Protein AF-A0A6J2S8S2-F1 (afdb_monomer_lite)

Organism: Cottoperca gobio (NCBI:txid56716)

pLDDT: mean 74.69, std 24.06, range [26.77, 97.25]

Secondary structure (DSSP, 8-state):
---------S-SEEEEEESSSEETTEE--GGGS----SSSPPEEEEEE-S--BTTBTT--EEEEEEEE-TTS-TT-EEE--TT-TTSBSSSSEEEEEEEEGGGSPPB-GGGEEEEE---BTTEEEEEEEEPSS----SBSPPPPPEEEE---THHHHHHHHHHHHHHHHHHHHHHHHHHHHHHHHHHHHHHHHHHHTTSS---------------------------TTSSSSSSSS------------------------

Structure (mmCIF, N/CA/C/O backbone):
data_AF-A0A6J2S8S2-F1
#
_entry.id   AF-A0A6J2S8S2-F1
#
loop_
_atom_site.group_PDB
_atom_site.id
_atom_site.type_symbol
_atom_site.label_atom_id
_atom_site.label_alt_id
_atom_site.label_comp_id
_atom_site.label_asym_id
_atom_site.label_entity_id
_atom_site.label_seq_id
_atom_site.pdbx_PDB_ins_code
_atom_site.Cartn_x
_atom_site.Cartn_y
_atom_site.Cartn_z
_atom_site.occupancy
_atom_site.B_iso_or_equiv
_atom_site.auth_seq_id
_atom_site.auth_comp_id
_atom_site.auth_asym_id
_atom_site.auth_atom_id
_atom_site.pdbx_PDB_model_num
ATOM 1 N N . MET A 1 1 ? 34.274 16.143 -30.087 1.00 41.34 1 MET A N 1
ATOM 2 C CA . MET A 1 1 ? 33.649 14.975 -29.431 1.00 41.34 1 MET A CA 1
ATOM 3 C C . MET A 1 1 ? 32.172 14.999 -29.773 1.00 41.34 1 MET A C 1
ATOM 5 O O . MET A 1 1 ? 31.492 15.930 -29.367 1.00 41.34 1 MET A O 1
ATOM 9 N N . ALA A 1 2 ? 31.704 14.065 -30.599 1.00 44.41 2 ALA A N 1
ATOM 10 C CA . ALA A 1 2 ? 30.291 13.962 -30.943 1.00 44.41 2 ALA A CA 1
ATOM 11 C C . ALA A 1 2 ? 29.590 13.154 -29.843 1.00 44.41 2 ALA A C 1
ATOM 13 O O . ALA A 1 2 ? 29.777 11.944 -29.749 1.00 44.41 2 ALA A O 1
ATOM 14 N N . ILE A 1 3 ? 28.833 13.828 -28.978 1.00 46.09 3 ILE A N 1
ATOM 15 C CA . ILE A 1 3 ? 27.922 13.156 -28.050 1.00 46.09 3 ILE A CA 1
ATOM 16 C C . ILE A 1 3 ? 26.713 12.746 -28.893 1.00 46.09 3 ILE A C 1
ATOM 18 O O . ILE A 1 3 ? 25.858 13.565 -29.215 1.00 46.09 3 ILE A O 1
ATOM 22 N N . SER A 1 4 ? 26.706 11.493 -29.343 1.00 45.06 4 SER A N 1
ATOM 23 C CA . SER A 1 4 ? 25.587 10.913 -30.083 1.00 45.06 4 SER A CA 1
ATOM 24 C C . SER A 1 4 ? 24.379 10.796 -29.151 1.00 45.06 4 SER A C 1
ATOM 26 O O . SER A 1 4 ? 24.388 9.990 -28.223 1.00 45.06 4 SER A O 1
ATOM 28 N N . SER A 1 5 ? 23.344 11.605 -29.380 1.00 55.03 5 SER A N 1
ATOM 29 C CA . SER A 1 5 ? 22.073 11.559 -28.649 1.00 55.03 5 SER A CA 1
ATOM 30 C C . SER A 1 5 ? 21.113 10.539 -29.275 1.00 55.03 5 SER A C 1
ATOM 32 O O . SER A 1 5 ? 19.975 10.871 -29.614 1.00 55.03 5 SER A O 1
ATOM 34 N N . GLN A 1 6 ? 21.563 9.305 -29.511 1.00 61.22 6 GLN A N 1
ATOM 35 C CA . GLN A 1 6 ? 20.636 8.273 -29.971 1.00 61.22 6 GLN A CA 1
ATOM 36 C C . GLN A 1 6 ? 19.676 7.925 -28.833 1.00 61.22 6 GLN A C 1
ATOM 38 O O . GLN A 1 6 ? 20.089 7.456 -27.771 1.00 61.22 6 GLN A O 1
ATOM 43 N N . SER A 1 7 ? 18.387 8.176 -29.058 1.00 66.06 7 SER A N 1
ATOM 44 C CA . SER A 1 7 ? 17.312 7.719 -28.187 1.00 66.06 7 SER A CA 1
ATOM 45 C C . SER A 1 7 ? 17.233 6.196 -28.283 1.00 66.06 7 SER A C 1
ATOM 47 O O . SER A 1 7 ? 16.647 5.655 -29.218 1.00 66.06 7 SER A O 1
ATOM 49 N N . ILE A 1 8 ? 17.876 5.503 -27.350 1.00 69.81 8 ILE A N 1
ATOM 50 C CA . ILE A 1 8 ? 17.794 4.046 -27.233 1.00 69.81 8 ILE A CA 1
ATOM 51 C C . ILE A 1 8 ? 16.647 3.710 -26.286 1.00 69.81 8 ILE A C 1
ATOM 53 O O . ILE A 1 8 ? 16.582 4.251 -25.179 1.00 69.81 8 ILE A O 1
ATOM 57 N N . SER A 1 9 ? 15.762 2.808 -26.714 1.00 79.06 9 SER A N 1
ATOM 58 C CA . SER A 1 9 ? 14.661 2.334 -25.876 1.00 79.06 9 SER A CA 1
ATOM 59 C C . SER A 1 9 ? 15.197 1.609 -24.639 1.00 79.06 9 SER A C 1
ATOM 61 O O . SER A 1 9 ? 16.001 0.679 -24.744 1.00 79.06 9 SER A O 1
ATOM 63 N N . LEU A 1 10 ? 14.749 2.044 -23.459 1.00 77.75 10 LEU A N 1
ATOM 64 C CA . LEU A 1 10 ? 15.058 1.412 -22.170 1.00 77.75 10 LEU A CA 1
ATOM 65 C C . LEU A 1 10 ? 14.068 0.288 -21.816 1.00 77.75 10 LEU A C 1
ATOM 67 O O . LEU A 1 10 ? 14.348 -0.520 -20.929 1.00 77.75 10 LEU A O 1
ATOM 71 N N . ALA A 1 11 ? 12.916 0.261 -22.489 1.00 80.88 11 ALA A N 1
ATOM 72 C CA . ALA A 1 11 ? 11.793 -0.631 -22.236 1.00 80.88 11 ALA A CA 1
ATOM 73 C C . ALA A 1 11 ? 10.836 -0.584 -23.442 1.00 80.88 11 ALA A C 1
ATOM 75 O O . ALA A 1 11 ? 10.047 0.353 -23.552 1.00 80.88 11 ALA A O 1
ATOM 76 N N . ASP A 1 12 ? 10.917 -1.552 -24.359 1.00 87.25 12 ASP A N 1
ATOM 77 C CA . ASP A 1 12 ? 9.970 -1.689 -25.482 1.00 87.25 12 ASP A CA 1
ATOM 78 C C . ASP A 1 12 ? 8.994 -2.864 -25.292 1.00 87.25 12 ASP A C 1
ATOM 80 O O . ASP A 1 12 ? 7.873 -2.808 -25.795 1.00 87.25 12 ASP A O 1
ATOM 84 N N . ALA A 1 13 ? 9.372 -3.878 -24.508 1.00 91.88 13 ALA A N 1
ATOM 85 C CA . ALA A 1 13 ? 8.545 -5.030 -24.188 1.00 91.88 13 ALA A CA 1
ATOM 86 C C . ALA A 1 13 ? 8.283 -5.143 -22.679 1.00 91.88 13 ALA A C 1
ATOM 88 O O . ALA A 1 13 ? 9.192 -5.048 -21.850 1.00 91.88 13 ALA A O 1
ATOM 89 N N . PHE A 1 14 ? 7.019 -5.380 -22.323 1.00 95.25 14 PHE A N 1
ATOM 90 C CA . PHE A 1 14 ? 6.615 -5.753 -20.969 1.00 95.25 14 PHE A CA 1
ATOM 91 C C . PHE A 1 14 ? 6.803 -7.258 -20.776 1.00 95.25 14 PHE A C 1
ATOM 93 O O . PHE A 1 14 ? 6.282 -8.047 -21.562 1.00 95.25 14 PHE A O 1
ATOM 100 N N . ILE A 1 15 ? 7.537 -7.645 -19.734 1.00 95.06 15 ILE A N 1
ATOM 101 C CA . ILE A 1 15 ? 7.765 -9.052 -19.384 1.00 95.06 15 ILE A CA 1
ATOM 102 C C . ILE A 1 15 ? 6.658 -9.533 -18.446 1.00 95.06 15 ILE A C 1
ATOM 104 O O . ILE A 1 15 ? 6.047 -10.573 -18.676 1.00 95.06 15 ILE A O 1
ATOM 108 N N . GLY A 1 16 ? 6.403 -8.781 -17.375 1.00 96.75 16 GLY A N 1
ATOM 109 C CA . GLY A 1 16 ? 5.447 -9.180 -16.351 1.00 96.75 16 GLY A CA 1
ATOM 110 C C . GLY A 1 16 ? 5.500 -8.304 -15.108 1.00 96.75 16 GLY A C 1
ATOM 111 O O . GLY A 1 16 ? 6.374 -7.448 -14.960 1.00 96.75 16 GLY A O 1
ATOM 112 N N . ALA A 1 17 ? 4.539 -8.528 -14.215 1.00 96.94 17 ALA A N 1
ATOM 113 C CA . ALA A 1 17 ? 4.469 -7.887 -12.911 1.00 96.94 17 ALA A CA 1
ATOM 114 C C . ALA A 1 17 ? 4.386 -8.958 -11.821 1.00 96.94 17 ALA A C 1
ATOM 116 O O . ALA A 1 17 ? 3.573 -9.876 -11.924 1.00 96.94 17 ALA A O 1
ATOM 117 N N . THR A 1 18 ? 5.227 -8.852 -10.795 1.00 96.88 18 THR A N 1
ATOM 118 C CA . THR A 1 18 ? 5.238 -9.780 -9.655 1.00 96.88 18 THR A CA 1
ATOM 119 C C . THR A 1 18 ? 5.706 -9.069 -8.384 1.00 96.88 18 THR A C 1
ATOM 121 O O . THR A 1 18 ? 6.352 -8.025 -8.448 1.00 96.88 18 THR A O 1
ATOM 124 N N . VAL A 1 19 ? 5.366 -9.632 -7.226 1.00 95.38 19 VAL A N 1
ATOM 125 C CA . VAL A 1 19 ? 5.942 -9.247 -5.927 1.00 95.38 19 VAL A CA 1
ATOM 126 C C . VAL A 1 19 ? 7.357 -9.804 -5.744 1.00 95.38 19 VAL A C 1
ATOM 128 O O . VAL A 1 19 ? 8.120 -9.305 -4.920 1.00 95.38 19 VAL A O 1
ATOM 131 N N . ASP A 1 20 ? 7.731 -10.814 -6.533 1.00 95.56 20 ASP A N 1
ATOM 132 C CA . ASP A 1 20 ? 9.062 -11.408 -6.482 1.00 95.56 20 ASP A CA 1
ATOM 133 C C . ASP A 1 20 ? 10.136 -10.416 -6.942 1.00 95.56 20 ASP A C 1
ATOM 135 O O . ASP A 1 20 ? 9.915 -9.528 -7.774 1.00 95.56 20 ASP A O 1
ATOM 139 N N . SER A 1 21 ? 11.344 -10.587 -6.409 1.00 93.38 21 SER A N 1
ATOM 140 C CA . SER A 1 21 ? 12.487 -9.734 -6.736 1.00 93.38 21 SER A CA 1
ATOM 141 C C . SER A 1 21 ? 13.159 -10.105 -8.057 1.00 93.38 21 SER A C 1
ATOM 143 O O . SER A 1 21 ? 13.939 -9.308 -8.575 1.00 93.38 21 SER A O 1
ATOM 145 N N . VAL A 1 22 ? 12.882 -11.283 -8.620 1.00 96.12 22 VAL A N 1
ATOM 146 C CA . VAL A 1 22 ? 13.508 -11.764 -9.857 1.00 96.12 22 VAL A CA 1
ATOM 147 C C . VAL A 1 22 ? 12.450 -12.303 -10.809 1.00 96.12 22 VAL A C 1
ATOM 149 O O . VAL A 1 22 ? 11.656 -13.160 -10.434 1.00 96.12 22 VAL A O 1
ATOM 152 N N . LEU A 1 23 ? 12.489 -11.845 -12.059 1.00 95.81 23 LEU A N 1
ATOM 153 C CA . LEU A 1 23 ? 11.659 -12.363 -13.143 1.00 95.81 23 LEU A CA 1
ATOM 154 C C . LEU A 1 23 ? 12.474 -12.410 -14.438 1.00 95.81 23 LEU A C 1
ATOM 156 O O . LEU A 1 23 ? 13.127 -11.433 -14.798 1.00 95.81 23 LEU A O 1
ATOM 160 N N . ASP A 1 24 ? 12.448 -13.554 -15.125 1.00 92.12 24 ASP A N 1
ATOM 161 C CA . ASP A 1 24 ? 13.124 -13.765 -16.416 1.00 92.12 24 ASP A CA 1
ATOM 162 C C . ASP A 1 24 ? 14.612 -13.338 -16.425 1.00 92.12 24 ASP A C 1
ATOM 164 O O . ASP A 1 24 ? 15.111 -12.715 -17.359 1.00 92.12 24 ASP A O 1
ATOM 168 N N . GLY A 1 25 ? 15.335 -13.602 -15.331 1.00 90.75 25 GLY A N 1
ATOM 169 C CA . GLY A 1 25 ? 16.750 -13.236 -15.178 1.00 90.75 25 GLY A CA 1
ATOM 170 C C . GLY A 1 25 ? 17.022 -11.754 -14.871 1.00 90.75 25 GLY A C 1
ATOM 171 O O . GLY A 1 25 ? 18.181 -11.377 -14.699 1.00 90.75 25 GLY A O 1
ATOM 172 N N . VAL A 1 26 ? 15.991 -10.910 -14.753 1.00 93.12 26 VAL A N 1
ATOM 173 C CA . VAL A 1 26 ? 16.106 -9.515 -14.295 1.00 93.12 26 VAL A CA 1
ATOM 174 C C . VAL A 1 26 ? 15.829 -9.447 -12.797 1.00 93.12 26 VAL A C 1
ATOM 176 O O . VAL A 1 26 ? 14.841 -9.999 -12.324 1.00 93.12 26 VAL A O 1
ATOM 179 N N . ASN A 1 27 ? 16.681 -8.747 -12.047 1.00 94.69 27 ASN A N 1
ATOM 180 C CA . ASN A 1 27 ? 16.527 -8.554 -10.604 1.00 94.69 27 ASN A CA 1
ATOM 181 C C . ASN A 1 27 ? 16.088 -7.111 -10.302 1.00 94.69 27 ASN A C 1
ATOM 183 O O . ASN A 1 27 ? 16.698 -6.173 -10.810 1.00 94.69 27 ASN A O 1
ATOM 187 N N . ALA A 1 28 ? 15.062 -6.941 -9.469 1.00 93.38 28 ALA A N 1
ATOM 188 C CA . ALA A 1 28 ? 14.508 -5.660 -9.040 1.00 93.38 28 ALA A CA 1
ATOM 189 C C . ALA A 1 28 ? 15.402 -4.897 -8.053 1.00 93.38 28 ALA A C 1
ATOM 191 O O . ALA A 1 28 ? 15.332 -3.671 -8.010 1.00 93.38 28 ALA A O 1
ATOM 192 N N . LYS A 1 29 ? 16.274 -5.601 -7.318 1.00 93.06 29 LYS A N 1
ATOM 193 C CA . LYS A 1 29 ? 17.190 -5.059 -6.300 1.00 93.06 29 LYS A CA 1
ATOM 194 C C . LYS A 1 29 ? 16.489 -4.107 -5.312 1.00 93.06 29 LYS A C 1
ATOM 196 O O . LYS A 1 29 ? 16.791 -2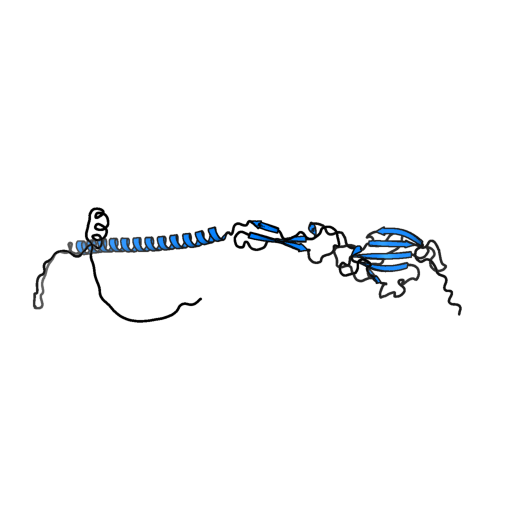.912 -5.312 1.00 93.06 29 LYS A O 1
ATOM 201 N N . PRO A 1 30 ? 15.577 -4.616 -4.463 1.00 90.69 30 PRO A N 1
ATOM 202 C CA . PRO A 1 30 ? 14.837 -3.787 -3.506 1.00 90.69 30 PRO A CA 1
ATOM 203 C C . PRO A 1 30 ? 15.759 -2.997 -2.561 1.00 90.69 30 PRO A C 1
ATOM 205 O O . PRO A 1 30 ? 15.432 -1.873 -2.198 1.00 90.69 30 PRO A O 1
ATOM 208 N N . ASP A 1 31 ? 16.951 -3.528 -2.269 1.00 91.56 31 ASP A N 1
ATOM 209 C CA . ASP A 1 31 ? 17.973 -2.915 -1.404 1.00 91.56 31 ASP A CA 1
ATOM 210 C C . ASP A 1 31 ? 18.510 -1.564 -1.919 1.00 91.56 31 ASP A C 1
ATOM 212 O O . ASP A 1 31 ? 19.187 -0.836 -1.195 1.00 91.56 31 ASP A O 1
ATOM 216 N N . LEU A 1 32 ? 18.247 -1.218 -3.187 1.00 91.38 32 LEU A N 1
ATOM 217 C CA . LEU A 1 32 ? 18.607 0.083 -3.763 1.00 91.38 32 LEU A CA 1
ATOM 218 C C . LEU A 1 32 ? 17.694 1.225 -3.296 1.00 91.38 32 LEU A C 1
ATOM 220 O O . LEU A 1 32 ? 18.023 2.398 -3.498 1.00 91.38 32 LEU A O 1
ATOM 224 N N . PHE A 1 33 ? 16.554 0.891 -2.700 1.00 92.50 33 PHE A N 1
ATOM 225 C CA . PHE A 1 33 ? 15.560 1.832 -2.212 1.00 92.50 33 PHE A CA 1
ATOM 226 C C . PHE A 1 33 ? 15.405 1.707 -0.692 1.00 92.50 33 PHE A C 1
ATOM 228 O O . PHE A 1 33 ? 15.795 0.695 -0.114 1.00 92.50 33 PHE A O 1
ATOM 235 N N . PRO A 1 34 ? 14.829 2.719 -0.017 1.00 91.56 34 PRO A N 1
ATOM 236 C CA . PRO A 1 34 ? 14.488 2.595 1.396 1.00 91.56 34 PRO A CA 1
ATOM 237 C C . PRO A 1 34 ? 13.624 1.353 1.640 1.00 91.56 34 PRO A C 1
ATOM 239 O O . PRO A 1 34 ? 12.768 1.029 0.813 1.00 91.56 34 PRO A O 1
ATOM 242 N N . GLU A 1 35 ? 13.828 0.678 2.765 1.00 86.94 35 GLU A N 1
ATOM 243 C CA . GLU A 1 35 ? 13.074 -0.527 3.115 1.00 86.94 35 GLU A CA 1
ATOM 244 C C . GLU A 1 35 ? 11.572 -0.223 3.234 1.00 86.94 35 GLU A C 1
ATOM 246 O O . GLU A 1 35 ? 11.171 0.839 3.724 1.00 86.94 35 GLU A O 1
ATOM 251 N N . ASN A 1 36 ? 10.728 -1.136 2.748 1.00 83.44 36 ASN A N 1
ATOM 252 C CA . ASN A 1 36 ? 9.286 -1.023 2.927 1.00 83.44 36 ASN A CA 1
ATOM 253 C C . ASN A 1 36 ? 8.909 -1.602 4.299 1.00 83.44 36 ASN A C 1
ATOM 255 O O . ASN A 1 36 ? 8.885 -2.813 4.478 1.00 83.44 36 ASN A O 1
ATOM 259 N N . SER A 1 37 ? 8.617 -0.731 5.264 1.00 76.25 37 SER A N 1
ATOM 260 C CA . SER A 1 37 ? 8.212 -1.113 6.624 1.00 76.25 37 SER A CA 1
ATOM 261 C C . SER A 1 37 ? 6.711 -1.392 6.778 1.00 76.25 37 SER A C 1
ATOM 263 O O . SER A 1 37 ? 6.229 -1.559 7.897 1.00 76.25 37 SER A O 1
ATOM 265 N N . LYS A 1 38 ? 5.951 -1.364 5.679 1.00 80.88 38 LYS A N 1
ATOM 266 C CA . LYS A 1 38 ? 4.490 -1.483 5.671 1.00 80.88 38 LYS A CA 1
ATOM 267 C C . LYS A 1 38 ? 4.083 -2.903 5.280 1.00 80.88 38 LYS A C 1
ATOM 269 O O . LYS A 1 38 ? 4.734 -3.522 4.448 1.00 80.88 38 LYS A O 1
ATOM 274 N N . ASP A 1 39 ? 2.931 -3.356 5.771 1.00 84.56 39 ASP A N 1
ATOM 275 C CA . ASP A 1 39 ? 2.370 -4.690 5.475 1.00 84.56 39 ASP A CA 1
ATOM 276 C C . ASP A 1 39 ? 1.902 -4.877 4.015 1.00 84.56 39 ASP A C 1
ATOM 278 O O . ASP A 1 39 ? 1.405 -5.938 3.637 1.00 84.56 39 ASP A O 1
ATOM 282 N N . VAL A 1 40 ? 2.044 -3.850 3.170 1.00 91.25 40 VAL A N 1
ATOM 283 C CA . VAL A 1 40 ? 1.670 -3.900 1.753 1.00 91.25 40 VAL A CA 1
ATOM 284 C C . VAL A 1 40 ? 2.923 -4.160 0.914 1.00 91.25 40 VAL A C 1
ATOM 286 O O . VAL A 1 40 ? 3.818 -3.309 0.924 1.00 91.25 40 VAL A O 1
ATOM 289 N N . PRO A 1 41 ? 2.994 -5.276 0.162 1.00 93.31 41 PRO A N 1
ATOM 290 C CA . PRO A 1 41 ? 4.165 -5.612 -0.636 1.00 93.31 41 PRO A CA 1
ATOM 291 C C . PRO A 1 41 ? 4.344 -4.654 -1.816 1.00 93.31 41 PRO A C 1
ATOM 293 O O . PRO A 1 41 ? 3.377 -4.141 -2.385 1.00 93.31 41 PRO A O 1
ATOM 296 N N . ASP A 1 42 ? 5.599 -4.458 -2.211 1.00 95.12 42 ASP A N 1
ATOM 297 C CA . ASP A 1 42 ? 5.927 -3.757 -3.447 1.00 95.12 42 ASP A CA 1
ATOM 298 C C . ASP A 1 42 ? 5.616 -4.646 -4.660 1.00 95.12 42 ASP A C 1
ATOM 300 O O . ASP A 1 42 ? 5.791 -5.865 -4.621 1.00 95.12 42 ASP A O 1
ATOM 304 N N . ILE A 1 43 ? 5.187 -4.030 -5.760 1.00 95.69 43 ILE A N 1
ATOM 305 C CA . ILE A 1 43 ? 4.923 -4.727 -7.023 1.00 95.69 43 ILE A CA 1
ATOM 306 C C . ILE A 1 43 ? 5.969 -4.291 -8.042 1.00 95.69 43 ILE A C 1
ATOM 308 O O . ILE A 1 43 ? 6.073 -3.112 -8.375 1.00 95.69 43 ILE A O 1
ATOM 312 N N . ASN A 1 44 ? 6.728 -5.244 -8.569 1.00 97.25 44 ASN A N 1
ATOM 313 C CA . ASN A 1 44 ? 7.781 -5.001 -9.543 1.00 97.25 44 ASN A CA 1
ATOM 314 C C . ASN A 1 44 ? 7.254 -5.2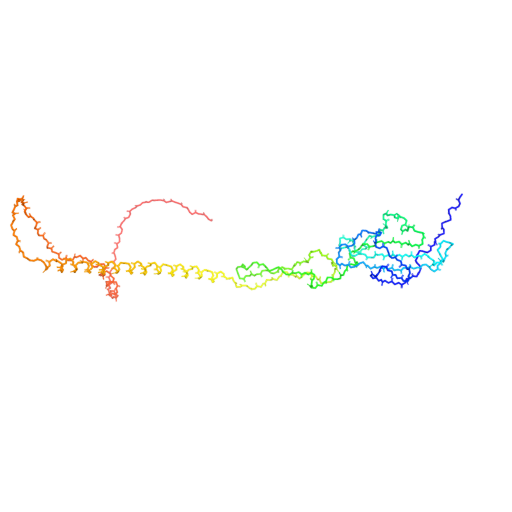41 -10.956 1.00 97.25 44 ASN A C 1
ATOM 316 O O . ASN A 1 44 ? 6.844 -6.351 -11.293 1.00 97.25 44 ASN A O 1
ATOM 320 N N . PHE A 1 45 ? 7.298 -4.208 -11.794 1.00 97.06 45 PHE A N 1
ATOM 321 C CA . PHE A 1 45 ? 7.004 -4.298 -13.220 1.00 97.06 45 PHE A CA 1
ATOM 322 C C . PHE A 1 45 ? 8.312 -4.414 -13.993 1.00 97.06 45 PHE A C 1
ATOM 324 O O . PHE A 1 45 ? 9.160 -3.520 -13.932 1.00 97.06 45 PHE A O 1
ATOM 331 N N . PHE A 1 46 ? 8.460 -5.509 -14.729 1.00 97.06 46 PHE A N 1
ATOM 332 C CA . PHE A 1 46 ? 9.659 -5.823 -15.488 1.00 97.06 46 PHE A CA 1
ATOM 333 C C . PHE A 1 46 ? 9.447 -5.524 -16.964 1.00 97.06 46 PHE A C 1
ATOM 335 O O . PHE A 1 46 ? 8.501 -6.003 -17.595 1.00 97.06 46 PHE A O 1
ATOM 342 N N . TYR A 1 47 ? 10.380 -4.764 -17.519 1.00 95.44 47 TYR A N 1
ATOM 343 C CA . TYR A 1 47 ? 10.458 -4.454 -18.934 1.00 95.44 47 TYR A CA 1
ATOM 344 C C . TYR A 1 47 ? 11.839 -4.811 -19.464 1.00 95.44 47 TYR A C 1
ATOM 346 O O . TYR A 1 47 ? 12.843 -4.696 -18.754 1.00 95.44 47 TYR A O 1
ATOM 354 N N . ARG A 1 48 ? 11.901 -5.188 -20.736 1.00 93.81 48 ARG A N 1
ATOM 355 C CA . ARG A 1 48 ? 13.154 -5.421 -21.451 1.00 93.81 48 ARG A CA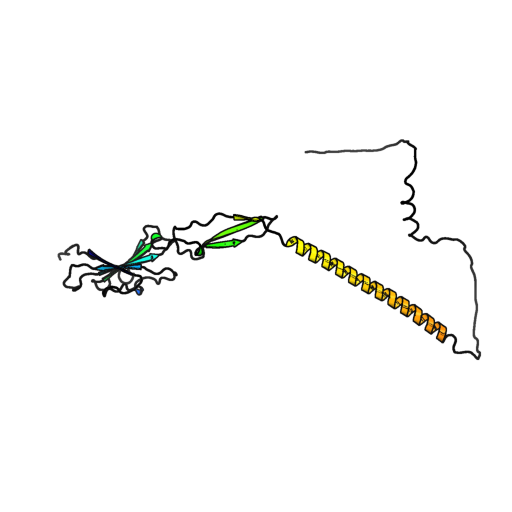 1
ATOM 356 C C . ARG A 1 48 ? 13.067 -4.820 -22.840 1.00 93.81 48 ARG A C 1
ATOM 358 O O . ARG A 1 48 ? 12.006 -4.811 -23.445 1.00 93.81 48 ARG A O 1
ATOM 365 N N . SER A 1 49 ? 14.192 -4.282 -23.285 1.00 91.88 49 SER A N 1
ATOM 366 C CA . SER A 1 49 ? 14.424 -3.788 -24.630 1.00 91.88 49 SER A CA 1
ATOM 367 C C . SER A 1 49 ? 14.825 -4.951 -25.533 1.00 91.88 49 SER A C 1
ATOM 369 O O . SER A 1 49 ? 15.771 -5.669 -25.208 1.00 91.88 49 SER A O 1
ATOM 371 N N . THR A 1 50 ? 14.165 -5.122 -26.674 1.00 86.12 50 THR A N 1
ATOM 372 C CA . THR A 1 50 ? 14.577 -6.098 -27.701 1.00 86.12 50 THR A CA 1
ATOM 373 C C . THR A 1 50 ? 15.862 -5.679 -28.421 1.00 86.12 50 THR A C 1
ATOM 375 O O . THR A 1 50 ? 16.513 -6.490 -29.083 1.00 86.12 50 THR A O 1
ATOM 378 N N . GLN A 1 51 ? 16.263 -4.413 -28.271 1.00 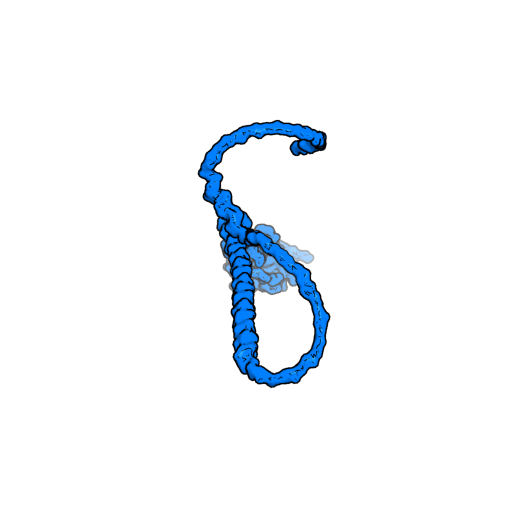87.06 51 GLN A N 1
ATOM 379 C CA . GLN A 1 51 ? 17.462 -3.869 -28.885 1.00 87.06 51 GLN A CA 1
ATOM 380 C C . GLN A 1 51 ? 18.709 -4.185 -28.051 1.00 87.06 51 GLN A C 1
ATOM 382 O O . GLN A 1 51 ? 18.971 -3.585 -27.003 1.00 87.06 51 GLN A O 1
ATOM 387 N N . VAL A 1 52 ? 19.520 -5.105 -28.565 1.00 87.75 52 VAL A N 1
ATOM 388 C CA . VAL A 1 52 ? 20.841 -5.413 -28.013 1.00 87.75 52 VAL A CA 1
ATOM 389 C C . VAL A 1 52 ? 21.830 -4.288 -28.316 1.00 87.75 52 VAL A C 1
ATOM 391 O O . VAL A 1 52 ? 21.753 -3.612 -29.343 1.00 87.75 52 VAL A O 1
ATOM 394 N N . THR A 1 53 ? 22.778 -4.074 -27.411 1.00 85.44 53 THR A N 1
ATOM 395 C CA . THR A 1 53 ? 23.844 -3.075 -27.573 1.00 85.44 53 THR A CA 1
ATOM 396 C C . THR A 1 53 ? 25.197 -3.734 -27.345 1.00 85.44 53 THR A C 1
ATOM 398 O O . THR A 1 53 ? 25.268 -4.795 -26.734 1.00 85.44 53 THR A O 1
ATOM 401 N N . ALA A 1 54 ? 26.287 -3.090 -27.770 1.00 86.38 54 ALA A N 1
ATOM 402 C CA . ALA A 1 54 ? 27.639 -3.618 -27.558 1.00 86.38 54 ALA A CA 1
ATOM 403 C C . ALA A 1 54 ? 27.969 -3.904 -26.075 1.00 86.38 54 ALA A C 1
ATOM 405 O O . ALA A 1 54 ? 28.846 -4.712 -25.793 1.00 86.38 54 ALA A O 1
ATOM 406 N N . SER A 1 55 ? 27.276 -3.247 -25.138 1.00 87.56 55 SER A N 1
ATOM 407 C CA . SER A 1 55 ? 27.468 -3.412 -23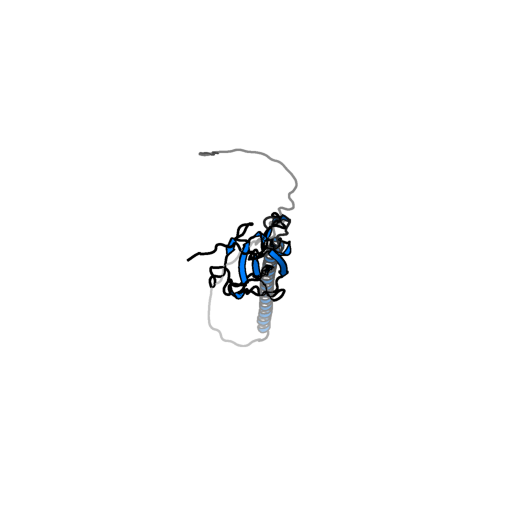.691 1.00 87.56 55 SER A CA 1
ATOM 408 C C . SER A 1 55 ? 26.410 -4.289 -23.013 1.00 87.56 55 SER A C 1
ATOM 410 O O . SER A 1 55 ? 26.643 -4.730 -21.894 1.00 87.56 55 SER A O 1
ATOM 412 N N . CYS A 1 56 ? 25.263 -4.528 -23.658 1.00 90.44 56 CYS A N 1
ATOM 413 C CA . CYS A 1 56 ? 24.149 -5.308 -23.110 1.00 90.44 56 CYS A CA 1
ATOM 414 C C . CYS A 1 56 ? 23.653 -6.281 -24.186 1.00 90.44 56 CYS A C 1
ATOM 416 O O . CYS A 1 56 ? 22.897 -5.898 -25.085 1.00 90.44 56 CYS A O 1
ATOM 418 N N . ASP A 1 57 ? 24.098 -7.527 -24.083 1.00 89.44 57 AS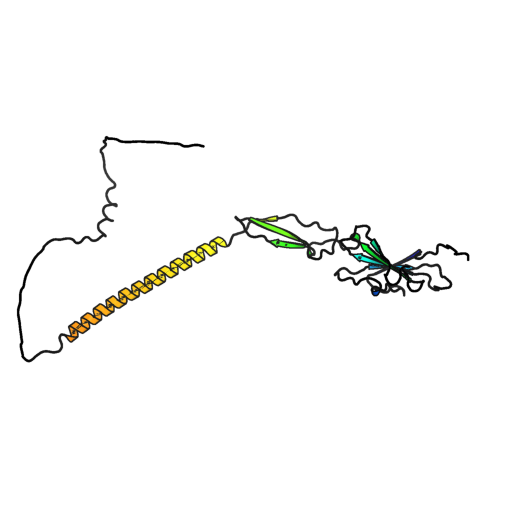P A N 1
ATOM 419 C CA . ASP A 1 57 ? 23.835 -8.638 -25.001 1.00 89.44 57 ASP A CA 1
ATOM 420 C C . ASP A 1 57 ? 22.384 -9.136 -24.945 1.00 89.44 57 ASP A C 1
ATOM 422 O O . ASP A 1 57 ? 21.837 -9.537 -25.965 1.00 89.44 57 ASP A O 1
ATOM 426 N N . GLN A 1 58 ? 21.740 -9.040 -23.779 1.00 87.12 58 GLN A N 1
ATOM 427 C CA . GLN A 1 58 ? 20.317 -9.353 -23.571 1.00 87.12 58 GLN A CA 1
ATOM 428 C C . GLN A 1 58 ? 19.394 -8.132 -23.741 1.00 87.12 58 GLN A C 1
ATOM 430 O O . GLN A 1 58 ? 18.219 -8.172 -23.373 1.00 87.12 58 GLN A O 1
ATOM 435 N N . GLY A 1 59 ? 19.931 -7.019 -24.248 1.00 89.31 59 GLY A N 1
ATOM 436 C CA . GLY A 1 59 ? 19.241 -5.732 -24.252 1.00 89.31 59 GLY A CA 1
ATOM 437 C C . GLY A 1 59 ? 19.196 -5.079 -22.868 1.00 89.31 59 GLY A C 1
ATOM 438 O O . GLY A 1 59 ? 19.673 -5.609 -21.862 1.00 89.31 59 GLY A O 1
ATOM 439 N N . ARG A 1 60 ? 18.664 -3.858 -22.813 1.00 92.69 60 ARG A N 1
ATOM 440 C CA . ARG A 1 60 ? 18.491 -3.125 -21.548 1.00 92.69 60 ARG A CA 1
ATOM 441 C C . ARG A 1 60 ? 17.218 -3.580 -20.853 1.00 92.69 60 ARG A C 1
ATOM 443 O O . ARG A 1 60 ? 16.223 -3.838 -21.513 1.00 92.69 60 ARG A O 1
ATOM 450 N N . SER A 1 61 ? 17.232 -3.662 -19.532 1.00 94.75 61 SER A N 1
ATOM 451 C CA . SER A 1 61 ? 16.053 -3.988 -18.729 1.00 94.75 61 SER A CA 1
ATOM 452 C C . SER A 1 61 ? 15.701 -2.815 -17.826 1.00 94.75 61 SER A C 1
ATOM 454 O O . SER A 1 61 ? 16.592 -2.130 -17.329 1.00 94.75 61 SER A O 1
ATOM 456 N N . SER A 1 62 ? 14.414 -2.595 -17.595 1.00 95.12 62 SER A N 1
ATOM 457 C CA . SER A 1 62 ? 13.921 -1.576 -16.671 1.00 95.12 62 SER A CA 1
ATOM 458 C C . SER A 1 62 ? 12.967 -2.220 -15.680 1.00 95.12 62 SER A C 1
ATOM 460 O O . SER A 1 62 ? 12.054 -2.943 -16.076 1.00 95.12 62 SER A O 1
ATOM 462 N N . VAL A 1 63 ? 13.172 -1.945 -14.398 1.00 96.50 63 VAL A N 1
ATOM 463 C CA . VAL A 1 63 ? 12.299 -2.394 -13.319 1.00 96.50 63 VAL A CA 1
ATOM 464 C C . VAL A 1 63 ? 11.670 -1.177 -12.666 1.00 96.50 63 VAL A C 1
ATOM 466 O O . VAL A 1 63 ? 12.372 -0.276 -12.204 1.00 96.50 63 VAL A O 1
ATOM 469 N N . ILE A 1 64 ? 10.341 -1.153 -12.646 1.00 96.19 64 ILE A N 1
ATOM 470 C CA . ILE A 1 64 ? 9.561 -0.142 -11.939 1.00 96.19 64 ILE A CA 1
ATOM 471 C C . ILE A 1 64 ? 8.958 -0.818 -10.712 1.00 96.19 64 ILE A C 1
ATOM 473 O O . ILE A 1 64 ? 8.030 -1.617 -10.829 1.00 96.19 64 ILE A O 1
ATOM 477 N N . THR A 1 65 ? 9.497 -0.504 -9.542 1.00 96.56 65 THR A N 1
ATOM 478 C CA . THR A 1 65 ? 8.983 -0.956 -8.251 1.00 96.56 65 THR A CA 1
ATOM 479 C C . THR A 1 65 ? 7.904 0.015 -7.799 1.00 96.56 65 THR A C 1
ATOM 481 O O . THR A 1 65 ? 8.172 1.180 -7.511 1.00 96.56 65 THR A O 1
ATOM 484 N N . VAL A 1 66 ? 6.662 -0.447 -7.770 1.00 96.12 66 VAL A N 1
ATOM 485 C CA . VAL A 1 66 ? 5.501 0.335 -7.356 1.00 96.12 66 VAL A CA 1
ATOM 486 C C . VAL A 1 66 ? 5.231 0.066 -5.880 1.00 96.12 66 VAL A C 1
ATOM 488 O O . VAL A 1 66 ? 5.019 -1.080 -5.486 1.00 96.12 66 VAL A O 1
ATOM 491 N N . ARG A 1 67 ? 5.218 1.130 -5.074 1.00 95.44 67 ARG A N 1
ATOM 492 C CA . ARG A 1 67 ? 5.052 1.065 -3.618 1.00 95.44 67 ARG A CA 1
ATOM 493 C C . ARG A 1 67 ? 3.832 1.849 -3.153 1.00 95.44 67 ARG A C 1
ATOM 495 O O . ARG A 1 67 ? 3.645 3.015 -3.518 1.00 95.44 67 ARG A O 1
ATOM 502 N N . CYS A 1 68 ? 3.031 1.230 -2.287 1.00 95.00 68 CYS A N 1
ATOM 503 C CA . CYS A 1 68 ? 1.912 1.899 -1.631 1.00 95.00 68 CYS A CA 1
ATOM 504 C C . CYS A 1 68 ? 2.407 2.981 -0.665 1.00 95.00 68 CYS A C 1
ATOM 506 O O . CYS A 1 68 ? 3.074 2.718 0.341 1.00 95.00 68 CYS A O 1
ATOM 508 N N . ASN A 1 69 ? 2.015 4.224 -0.938 1.00 93.56 69 ASN A N 1
ATOM 509 C CA . ASN A 1 69 ? 2.196 5.312 0.003 1.00 93.56 69 ASN A CA 1
ATOM 510 C C . ASN A 1 69 ? 0.949 6.215 0.046 1.00 93.56 69 ASN A C 1
ATOM 512 O O . ASN A 1 69 ? 0.774 7.042 -0.851 1.00 93.56 69 ASN A O 1
ATOM 516 N N . PRO A 1 70 ? 0.090 6.087 1.078 1.00 91.44 70 PRO A N 1
ATOM 517 C CA . PRO A 1 70 ? -1.174 6.822 1.170 1.00 91.44 70 PRO A CA 1
ATOM 518 C C . PRO A 1 70 ? -0.979 8.334 1.361 1.00 91.44 70 PRO A C 1
ATOM 520 O O . PRO A 1 70 ? -1.910 9.098 1.126 1.00 91.44 70 PRO A O 1
ATOM 523 N N . GLU A 1 71 ? 0.219 8.774 1.753 1.00 90.75 71 GLU A N 1
ATOM 524 C CA . GLU A 1 71 ? 0.561 10.192 1.912 1.00 90.75 71 GLU A CA 1
ATOM 525 C C . GLU A 1 71 ? 0.926 10.870 0.581 1.00 90.75 71 GLU A C 1
ATOM 527 O O . GLU A 1 71 ? 0.983 12.098 0.494 1.00 90.75 71 GLU A O 1
ATOM 532 N N . LYS A 1 72 ? 1.191 10.090 -0.477 1.00 93.62 72 LYS A N 1
ATOM 533 C CA . LYS A 1 72 ? 1.493 10.616 -1.815 1.00 93.62 72 LYS A CA 1
ATOM 534 C C . LYS A 1 72 ? 0.207 10.938 -2.581 1.00 93.62 72 LYS A C 1
ATOM 536 O O . LYS A 1 72 ? -0.883 10.484 -2.253 1.00 93.62 72 LYS A O 1
ATOM 541 N N . SER A 1 73 ? 0.337 11.713 -3.659 1.00 93.56 73 SER A N 1
ATOM 542 C CA . SER A 1 73 ? -0.786 11.959 -4.576 1.00 93.56 73 SER A CA 1
ATOM 543 C C . SER A 1 73 ? -1.204 10.681 -5.321 1.00 93.56 73 SER A C 1
ATOM 545 O O . SER A 1 73 ? -0.440 9.720 -5.386 1.00 93.56 73 SER A O 1
ATOM 547 N N . GLU A 1 74 ? -2.378 10.683 -5.964 1.00 89.81 74 GLU A N 1
ATOM 548 C CA . GLU A 1 74 ? -2.820 9.550 -6.799 1.00 89.81 74 GLU A CA 1
ATOM 549 C C . GLU A 1 74 ? -1.896 9.262 -7.993 1.00 89.81 74 GLU A C 1
ATOM 551 O O . GLU A 1 74 ? -1.782 8.115 -8.427 1.00 89.81 74 GLU A O 1
ATOM 556 N N . ARG A 1 75 ? -1.242 10.299 -8.534 1.00 92.81 75 ARG A N 1
ATOM 557 C CA . ARG A 1 75 ? -0.217 10.154 -9.581 1.00 92.81 75 ARG A CA 1
ATOM 558 C C . ARG A 1 75 ? 1.117 9.669 -9.015 1.00 92.81 75 ARG A C 1
ATOM 560 O O . ARG A 1 75 ? 1.928 9.123 -9.753 1.00 92.81 75 ARG A O 1
ATOM 567 N N . GLY A 1 76 ? 1.329 9.842 -7.716 1.00 94.50 76 GLY A N 1
ATOM 568 C CA . GLY A 1 76 ? 2.548 9.449 -7.033 1.00 94.50 76 GLY A CA 1
ATOM 569 C C . GLY A 1 76 ? 3.759 10.314 -7.373 1.00 94.50 76 GLY A C 1
ATOM 570 O O . GLY A 1 76 ? 3.633 11.415 -7.911 1.00 94.50 76 GLY A O 1
ATOM 571 N N . ALA A 1 77 ? 4.931 9.803 -7.016 1.00 95.38 77 ALA A N 1
ATOM 572 C CA . ALA A 1 77 ? 6.234 10.369 -7.328 1.00 95.38 77 ALA A CA 1
ATOM 573 C C . ALA A 1 77 ? 7.183 9.255 -7.782 1.00 95.38 77 ALA A C 1
ATOM 575 O O . ALA A 1 77 ? 7.199 8.175 -7.190 1.00 95.38 77 ALA A O 1
ATOM 576 N N . LEU A 1 78 ? 7.966 9.540 -8.822 1.00 94.94 78 LEU A N 1
ATOM 577 C CA . LEU A 1 78 ? 8.998 8.648 -9.338 1.00 94.94 78 LEU A CA 1
ATOM 578 C C . LEU A 1 78 ? 10.358 9.070 -8.775 1.00 94.94 78 LEU A C 1
ATOM 580 O O . LEU A 1 78 ? 10.699 10.254 -8.807 1.00 94.94 78 LEU A O 1
ATOM 584 N N . SER A 1 79 ? 11.138 8.114 -8.290 1.00 94.94 79 SER A N 1
ATOM 585 C CA . SER A 1 79 ? 12.496 8.325 -7.803 1.00 94.94 79 SER A CA 1
ATOM 586 C C . SER A 1 79 ? 13.449 7.258 -8.339 1.00 94.94 79 SER A C 1
ATOM 588 O O . SER A 1 79 ? 13.047 6.182 -8.785 1.00 94.94 79 SER A O 1
ATOM 590 N N . VAL A 1 80 ? 14.735 7.593 -8.331 1.00 95.38 80 VAL A N 1
ATOM 591 C CA . VAL A 1 80 ? 15.841 6.703 -8.703 1.00 95.38 80 VAL A CA 1
ATOM 592 C C . VAL A 1 80 ? 16.686 6.396 -7.463 1.00 95.38 80 VAL A C 1
ATOM 594 O O . VAL A 1 80 ? 16.648 7.175 -6.504 1.00 95.38 80 VAL A O 1
ATOM 597 N N . PRO A 1 81 ? 17.454 5.293 -7.454 1.00 95.00 81 PRO A N 1
ATOM 598 C CA . PRO A 1 81 ? 18.344 4.964 -6.347 1.00 95.00 81 PRO A CA 1
ATOM 599 C C . PRO A 1 81 ? 19.333 6.090 -6.041 1.00 95.00 81 PRO A C 1
ATOM 601 O O . PRO A 1 81 ? 19.952 6.652 -6.947 1.00 95.00 81 PRO A O 1
ATOM 604 N N . SER A 1 82 ? 19.552 6.377 -4.758 1.00 92.19 82 SER A N 1
ATOM 605 C CA . SER A 1 82 ? 20.519 7.394 -4.319 1.00 92.19 82 SER A CA 1
ATOM 606 C C . SER A 1 82 ? 21.961 7.034 -4.690 1.00 92.19 82 SER A C 1
ATOM 608 O O . SER A 1 82 ? 22.762 7.916 -4.993 1.00 92.19 82 SER A O 1
ATOM 610 N N . SER A 1 83 ? 22.280 5.738 -4.719 1.00 92.56 83 SER A N 1
ATOM 611 C CA . SER A 1 83 ? 23.575 5.211 -5.157 1.00 92.56 83 SER A CA 1
ATOM 612 C C . SER A 1 83 ? 23.805 5.354 -6.663 1.00 92.56 83 SER A C 1
ATOM 614 O O . SER A 1 83 ? 24.954 5.383 -7.102 1.00 92.56 83 SER A O 1
ATOM 616 N N . CYS A 1 84 ? 22.731 5.457 -7.456 1.00 92.25 84 CYS A N 1
ATOM 617 C CA . CYS A 1 84 ? 22.780 5.445 -8.916 1.00 92.25 84 CYS A CA 1
ATOM 618 C C . CYS A 1 84 ? 21.840 6.519 -9.499 1.00 92.25 84 CYS A C 1
ATOM 620 O O . CYS A 1 84 ? 20.740 6.195 -9.953 1.00 92.25 84 CYS A O 1
ATOM 622 N N . PRO A 1 85 ? 22.278 7.797 -9.553 1.00 90.69 85 PRO A N 1
ATOM 623 C CA . PRO A 1 85 ? 21.449 8.933 -9.982 1.00 90.69 85 PRO A CA 1
ATOM 624 C C . PRO A 1 85 ? 20.952 8.847 -11.430 1.00 90.69 85 PRO A C 1
ATOM 626 O O . PRO A 1 85 ? 19.964 9.479 -11.790 1.00 90.69 85 PRO A O 1
ATOM 629 N N . ALA A 1 86 ? 21.625 8.057 -12.270 1.00 89.06 86 ALA A N 1
ATOM 630 C CA . ALA A 1 86 ? 21.196 7.770 -13.638 1.00 89.06 86 ALA A CA 1
ATOM 631 C C . ALA A 1 86 ? 20.080 6.704 -13.716 1.00 89.06 86 ALA A C 1
ATOM 633 O O . ALA A 1 86 ? 19.707 6.288 -14.811 1.00 89.06 86 ALA A O 1
ATOM 634 N N . GLY A 1 87 ? 19.595 6.197 -12.575 1.00 90.25 87 GLY A N 1
ATOM 635 C CA . GLY A 1 87 ? 18.654 5.077 -12.494 1.00 90.25 87 GLY A CA 1
ATOM 636 C C . GLY A 1 87 ? 19.298 3.711 -12.735 1.00 90.25 87 GLY A C 1
ATOM 637 O O . GLY A 1 87 ? 18.641 2.692 -12.583 1.00 90.25 87 GLY A O 1
ATOM 638 N N . THR A 1 88 ? 20.583 3.656 -13.087 1.00 93.12 88 THR A N 1
ATOM 639 C CA . THR A 1 88 ? 21.313 2.415 -13.362 1.00 93.12 88 THR A CA 1
ATOM 640 C C . THR A 1 88 ? 22.716 2.463 -12.775 1.00 93.12 88 THR A C 1
ATOM 642 O O . THR A 1 88 ? 23.372 3.504 -12.795 1.00 93.12 88 THR A O 1
ATOM 645 N N . CYS A 1 89 ? 23.178 1.321 -12.267 1.00 90.69 89 CYS A N 1
ATOM 646 C CA . CYS A 1 89 ? 24.531 1.157 -11.734 1.00 90.69 89 CYS A CA 1
ATOM 647 C C . CYS A 1 89 ? 25.460 0.400 -12.700 1.00 90.69 89 CYS A C 1
ATOM 649 O O . CYS A 1 89 ? 26.675 0.503 -12.593 1.00 90.69 89 CYS A O 1
ATOM 651 N N . ASN A 1 90 ? 24.896 -0.389 -13.622 1.00 90.69 90 ASN A N 1
ATOM 652 C CA . ASN A 1 90 ? 25.635 -1.239 -14.566 1.00 90.69 90 ASN A CA 1
ATOM 653 C C . ASN A 1 90 ? 25.445 -0.818 -16.036 1.00 90.69 90 ASN A C 1
ATOM 655 O O . ASN A 1 90 ? 26.051 -1.416 -16.917 1.00 90.69 90 ASN A O 1
ATOM 659 N N . GLY A 1 91 ? 24.587 0.169 -16.319 1.00 89.56 91 GLY A N 1
ATOM 660 C CA . GLY A 1 91 ? 24.296 0.646 -17.674 1.00 89.56 91 GLY A CA 1
ATOM 661 C C . GLY A 1 91 ? 23.319 -0.224 -18.478 1.00 89.56 91 GLY A C 1
ATOM 662 O O . GLY A 1 91 ? 22.907 0.186 -19.564 1.00 89.56 91 GLY A O 1
ATOM 663 N N . CYS A 1 92 ? 22.922 -1.387 -17.951 1.00 91.62 92 CYS A N 1
ATOM 664 C CA . CYS A 1 92 ? 22.005 -2.320 -18.613 1.00 91.62 92 CYS A CA 1
ATOM 665 C C . CYS A 1 92 ? 20.670 -2.470 -17.881 1.00 91.62 92 CYS A C 1
ATOM 667 O O . CYS A 1 92 ? 19.648 -2.643 -18.536 1.00 91.62 92 CYS A O 1
ATOM 669 N N . THR A 1 93 ? 20.657 -2.388 -16.550 1.00 93.56 93 THR A N 1
ATOM 670 C CA . THR A 1 93 ? 19.455 -2.536 -15.722 1.00 93.56 93 THR A CA 1
ATOM 671 C C . THR A 1 93 ? 19.129 -1.214 -15.049 1.00 93.56 93 THR A C 1
ATOM 673 O O . THR A 1 93 ? 19.952 -0.670 -14.308 1.00 93.56 93 THR A O 1
ATOM 676 N N . PHE A 1 94 ? 17.942 -0.693 -15.321 1.00 94.88 94 PHE A N 1
ATOM 677 C CA . PHE A 1 94 ? 17.430 0.544 -14.754 1.00 94.88 94 PHE A CA 1
ATOM 678 C C . PHE A 1 94 ? 16.414 0.222 -13.664 1.00 94.88 94 PHE A C 1
ATOM 680 O O . PHE A 1 94 ? 15.593 -0.677 -13.827 1.00 94.88 94 PHE A O 1
ATOM 687 N N . HIS A 1 95 ? 16.475 0.955 -12.562 1.00 95.81 95 HIS A N 1
ATOM 688 C CA . HIS A 1 95 ? 15.633 0.775 -11.391 1.00 95.81 95 HIS A CA 1
ATOM 689 C C . HIS A 1 95 ? 14.931 2.091 -11.080 1.00 95.81 95 HIS A C 1
ATOM 691 O O . HIS A 1 95 ? 15.573 3.137 -10.953 1.00 95.81 95 HIS A O 1
ATOM 697 N N . PHE A 1 96 ? 13.616 2.023 -10.916 1.00 95.81 96 PHE A N 1
ATOM 698 C CA . PHE A 1 96 ? 12.783 3.155 -10.541 1.00 95.81 96 PHE A CA 1
ATOM 699 C C . PHE A 1 96 ? 11.858 2.755 -9.400 1.00 95.81 96 PHE A C 1
ATOM 701 O O . PHE A 1 96 ? 11.275 1.674 -9.434 1.00 95.81 96 PHE A O 1
ATOM 708 N N . LEU A 1 97 ? 11.685 3.643 -8.426 1.00 96.31 97 LEU A N 1
ATOM 709 C CA . LEU A 1 97 ? 10.679 3.505 -7.381 1.00 96.31 97 LEU A CA 1
ATOM 710 C C . LEU A 1 97 ? 9.547 4.483 -7.668 1.00 96.31 97 LEU A C 1
ATOM 712 O O . LEU A 1 97 ? 9.765 5.688 -7.791 1.00 96.31 97 LEU A O 1
ATOM 716 N N . TRP A 1 98 ? 8.331 3.964 -7.763 1.00 96.56 98 TRP A N 1
ATOM 717 C CA . TRP A 1 98 ? 7.127 4.759 -7.921 1.00 96.56 98 TRP A CA 1
ATOM 718 C C . TRP A 1 98 ? 6.261 4.630 -6.674 1.00 96.56 98 TRP A C 1
ATOM 720 O O . TRP A 1 98 ? 5.567 3.635 -6.470 1.00 96.56 98 TRP A O 1
ATOM 730 N N . GLU A 1 99 ? 6.283 5.662 -5.837 1.00 95.50 99 GLU A N 1
ATOM 731 C CA . GLU A 1 99 ? 5.438 5.727 -4.649 1.00 95.50 99 GLU A CA 1
ATOM 732 C C . GLU A 1 99 ? 4.136 6.453 -4.956 1.00 95.50 99 GLU A C 1
ATOM 734 O O . GLU A 1 99 ? 4.156 7.605 -5.398 1.00 95.50 99 GLU A O 1
ATOM 739 N N . SER A 1 100 ? 2.996 5.823 -4.681 1.00 95.25 100 SER A N 1
ATOM 740 C CA . SER A 1 100 ? 1.694 6.436 -4.940 1.00 95.25 100 SER A CA 1
ATOM 741 C C . SER A 1 100 ? 0.609 5.974 -3.974 1.00 95.25 100 SER A C 1
ATOM 743 O O . SER A 1 100 ? 0.629 4.842 -3.491 1.00 95.25 100 SER A O 1
ATOM 745 N N . ALA A 1 101 ? -0.398 6.823 -3.759 1.00 93.75 101 ALA A N 1
ATOM 746 C CA . ALA A 1 101 ? -1.619 6.438 -3.054 1.00 93.75 101 ALA A CA 1
ATOM 747 C C . ALA A 1 101 ? -2.466 5.447 -3.870 1.00 93.75 101 ALA A C 1
ATOM 749 O O . ALA A 1 101 ? -3.214 4.657 -3.297 1.00 93.75 101 ALA A O 1
ATOM 750 N N . SER A 1 102 ? -2.351 5.460 -5.203 1.00 93.00 102 SER A N 1
ATOM 751 C CA . SER A 1 102 ? -3.081 4.540 -6.090 1.00 93.00 102 SER A CA 1
ATOM 752 C C . SER A 1 102 ? -2.492 3.129 -6.136 1.00 93.00 102 SER A C 1
ATOM 754 O O . SER A 1 102 ? -3.174 2.209 -6.576 1.00 93.00 102 SER A O 1
ATOM 756 N N . ALA A 1 103 ? -1.262 2.957 -5.646 1.00 93.56 103 ALA A N 1
ATOM 757 C CA . ALA A 1 103 ? -0.621 1.658 -5.473 1.00 93.56 103 ALA A CA 1
ATOM 758 C C . ALA A 1 103 ? -1.116 0.903 -4.227 1.00 93.56 103 ALA A C 1
ATOM 760 O O . ALA A 1 103 ? -0.774 -0.259 -4.036 1.00 93.56 103 ALA A O 1
ATOM 761 N N . CYS A 1 104 ? -1.890 1.560 -3.360 1.00 94.06 104 CYS A N 1
ATOM 762 C CA . CYS A 1 104 ? -2.426 0.945 -2.154 1.00 94.06 104 CYS A CA 1
ATOM 763 C C . CYS A 1 104 ? -3.653 0.069 -2.445 1.00 94.06 104 CYS A C 1
ATOM 765 O O . CYS A 1 104 ? -4.425 0.374 -3.362 1.00 94.06 104 CYS A O 1
ATOM 767 N N . PRO A 1 105 ? -3.877 -0.990 -1.646 1.00 93.94 105 PRO A N 1
ATOM 768 C CA . PRO A 1 105 ? -5.087 -1.794 -1.732 1.00 93.94 105 PRO A CA 1
ATOM 769 C C . PRO A 1 105 ? -6.338 -0.959 -1.432 1.00 93.94 105 PRO A C 1
ATOM 771 O O . PRO A 1 105 ? -6.288 0.104 -0.803 1.00 93.94 105 PRO A O 1
ATOM 774 N N . ARG A 1 106 ? -7.488 -1.459 -1.890 1.00 94.00 106 ARG A N 1
ATOM 775 C CA . ARG A 1 106 ? -8.793 -0.874 -1.569 1.00 94.00 106 ARG A CA 1
ATOM 776 C C . ARG A 1 106 ? -9.139 -1.171 -0.117 1.00 94.00 106 ARG A C 1
ATOM 778 O O . ARG A 1 106 ? -8.993 -2.312 0.302 1.00 94.00 106 ARG A O 1
ATOM 785 N N . CYS A 1 107 ? -9.641 -0.169 0.601 1.00 93.88 107 CYS A N 1
ATOM 786 C CA . CYS A 1 107 ? -10.079 -0.354 1.977 1.00 93.88 107 CYS A CA 1
ATOM 787 C C . CYS A 1 107 ? -11.257 -1.336 2.047 1.00 93.88 107 CYS A C 1
ATOM 789 O O . CYS A 1 107 ? -12.209 -1.218 1.259 1.00 93.88 107 CYS A O 1
ATOM 791 N N . ALA A 1 108 ? -11.195 -2.246 3.014 1.00 93.50 108 ALA A N 1
ATOM 792 C CA . ALA A 1 108 ? -12.206 -3.228 3.384 1.00 93.50 108 ALA A CA 1
ATOM 793 C C . ALA A 1 108 ? -12.759 -2.955 4.797 1.00 93.50 108 ALA A C 1
ATOM 795 O O . ALA A 1 108 ? -12.325 -2.032 5.487 1.00 93.50 108 ALA A O 1
ATOM 796 N N . GLU A 1 109 ? -13.754 -3.736 5.225 1.00 92.25 109 GLU A N 1
ATOM 797 C CA . GLU A 1 109 ? -14.339 -3.598 6.569 1.00 92.25 109 GLU A CA 1
ATOM 798 C C . GLU A 1 109 ? -13.343 -3.946 7.683 1.00 92.25 109 GLU A C 1
ATOM 800 O O . GLU A 1 109 ? -13.422 -3.372 8.766 1.00 92.25 109 GLU A O 1
ATOM 805 N N . ASP A 1 110 ? -12.364 -4.804 7.387 1.00 92.19 110 ASP A N 1
ATOM 806 C CA . ASP A 1 110 ? -11.300 -5.198 8.316 1.00 92.19 110 ASP A CA 1
ATOM 807 C C . ASP A 1 110 ? -10.295 -4.061 8.596 1.00 92.19 110 ASP A C 1
ATOM 809 O O . ASP A 1 110 ? -9.550 -4.108 9.576 1.00 92.19 110 ASP A O 1
ATOM 813 N N . ASP A 1 111 ? -10.293 -3.006 7.771 1.00 93.31 111 ASP A N 1
ATOM 814 C CA . ASP A 1 111 ? -9.369 -1.873 7.895 1.00 93.31 111 ASP A CA 1
ATOM 815 C C . ASP A 1 111 ? -9.844 -0.801 8.891 1.00 93.31 111 ASP A C 1
ATOM 817 O O . ASP A 1 111 ? -9.120 0.166 9.157 1.00 93.31 111 ASP A O 1
ATOM 821 N N . TYR A 1 112 ? -11.052 -0.931 9.449 1.00 94.44 112 TYR A N 1
ATOM 822 C CA . TYR A 1 112 ? -11.555 -0.045 10.497 1.00 94.44 112 TYR A CA 1
ATOM 823 C C . TYR A 1 112 ? -12.113 -0.834 11.681 1.00 94.44 112 TYR A C 1
ATOM 825 O O . TYR A 1 112 ? -12.692 -1.906 11.542 1.00 94.44 112 TYR A O 1
ATOM 833 N N . HIS A 1 113 ? -12.007 -0.257 12.872 1.00 94.56 113 HIS A N 1
ATOM 834 C CA . HIS A 1 113 ? -12.606 -0.800 14.083 1.00 94.56 113 HIS A CA 1
ATOM 835 C C . HIS A 1 113 ? -13.690 0.137 14.612 1.00 94.56 113 HIS A C 1
ATOM 837 O O . HIS A 1 113 ? -13.738 1.335 14.309 1.00 94.56 113 HIS A O 1
ATOM 843 N N . ARG A 1 114 ? -14.602 -0.423 15.410 1.00 93.56 114 ARG A N 1
ATOM 844 C CA . ARG A 1 114 ? -15.636 0.354 16.094 1.00 93.56 114 ARG A CA 1
ATOM 845 C C . ARG A 1 114 ? -15.194 0.694 17.510 1.00 93.56 114 ARG A C 1
ATOM 847 O O . ARG A 1 114 ? -14.640 -0.143 18.216 1.00 93.56 114 ARG A O 1
ATOM 854 N N . ILE A 1 115 ? -15.501 1.908 17.930 1.00 93.06 115 ILE A N 1
ATOM 855 C CA . ILE A 1 115 ? -15.304 2.410 19.280 1.00 93.06 115 ILE A CA 1
ATOM 856 C C . ILE A 1 115 ? -16.687 2.662 19.866 1.00 93.06 115 ILE A C 1
ATOM 858 O O . ILE A 1 115 ? -17.442 3.517 19.395 1.00 93.06 115 ILE A O 1
ATOM 862 N N . GLU A 1 116 ? -17.024 1.892 20.890 1.00 92.31 116 GLU A N 1
ATOM 863 C CA . GLU A 1 116 ? -18.280 2.022 21.616 1.00 92.31 116 GLU A CA 1
ATOM 864 C C . GLU A 1 116 ? -18.138 3.118 22.679 1.00 92.31 116 GLU A C 1
ATOM 866 O O . GLU A 1 116 ? -17.287 3.055 23.566 1.00 92.31 116 GLU A O 1
ATOM 871 N N . GLY A 1 117 ? -18.959 4.161 22.577 1.00 89.44 117 GLY A N 1
ATOM 872 C CA . GLY A 1 117 ? -18.994 5.255 23.539 1.00 89.44 117 GLY A CA 1
ATOM 873 C C . GLY A 1 117 ? -19.635 4.855 24.870 1.00 89.44 117 GLY A C 1
ATOM 874 O O . GLY A 1 117 ? -20.182 3.766 25.037 1.00 89.44 117 GLY A O 1
ATOM 875 N N . ALA A 1 118 ? -19.606 5.771 25.838 1.00 88.31 118 ALA A N 1
ATOM 876 C CA . ALA A 1 118 ? -20.279 5.568 27.118 1.00 88.31 118 ALA A CA 1
ATOM 877 C C . ALA A 1 118 ? -21.807 5.675 26.979 1.00 88.31 118 ALA A C 1
ATOM 879 O O . ALA A 1 118 ? -22.316 6.557 26.286 1.00 88.31 118 ALA A O 1
ATOM 880 N N . CYS A 1 119 ? -22.536 4.837 27.719 1.00 87.88 119 CYS A N 1
ATOM 881 C CA . CYS A 1 119 ? -23.989 4.919 27.822 1.00 87.88 119 CYS A CA 1
ATOM 882 C C . CYS A 1 119 ? -24.407 6.158 28.633 1.00 87.88 119 CYS A C 1
ATOM 884 O O . CYS A 1 119 ? -24.246 6.197 29.856 1.00 87.88 119 CYS A O 1
ATOM 886 N N . LYS A 1 120 ? -24.949 7.185 27.969 1.00 85.94 120 LYS A N 1
ATOM 887 C CA . LYS A 1 120 ? -25.429 8.419 28.609 1.00 85.94 120 LYS A CA 1
ATOM 888 C C . LYS A 1 120 ? -26.919 8.584 28.346 1.00 85.94 120 LYS A C 1
ATOM 890 O O . LYS A 1 120 ? -27.347 8.671 27.204 1.00 85.94 120 LYS A O 1
ATOM 895 N N . ARG A 1 121 ? -27.718 8.664 29.417 1.00 83.69 121 ARG A N 1
ATOM 896 C CA . ARG A 1 121 ? -29.183 8.859 29.337 1.00 83.69 121 ARG A CA 1
ATOM 897 C C . ARG A 1 121 ? -29.892 7.831 28.431 1.00 83.69 121 ARG A C 1
ATOM 899 O O . ARG A 1 121 ? -30.849 8.173 27.750 1.00 83.69 121 ARG A O 1
ATOM 906 N N . GLY A 1 122 ? -29.411 6.586 28.421 1.00 84.31 122 GLY A N 1
ATOM 907 C CA . GLY A 1 122 ? -29.984 5.502 27.617 1.00 84.31 122 GLY A CA 1
ATOM 908 C C . GLY A 1 122 ? -29.558 5.486 26.146 1.00 84.31 122 GLY A C 1
ATOM 909 O O . GLY A 1 122 ? -30.039 4.643 25.395 1.00 84.31 122 GLY A O 1
ATOM 910 N N . VAL A 1 123 ? -28.654 6.382 25.732 1.00 89.25 123 VAL A N 1
ATOM 911 C CA . VAL A 1 123 ? -28.101 6.438 24.374 1.00 89.25 123 VAL A CA 1
ATOM 912 C C . VAL A 1 123 ? -26.598 6.169 24.417 1.00 89.25 123 VAL A C 1
ATOM 914 O O . VAL A 1 123 ? -25.870 6.751 25.226 1.00 89.25 123 VAL A O 1
ATOM 917 N N . GLN A 1 124 ? -26.138 5.285 23.537 1.00 91.06 124 GLN A N 1
ATOM 918 C CA . GLN A 1 124 ? -24.734 4.975 23.308 1.00 91.06 124 GLN A CA 1
ATOM 919 C C . GLN A 1 124 ? -24.370 5.323 21.866 1.00 91.06 124 GLN A C 1
ATOM 921 O O . GLN A 1 124 ? -25.025 4.885 20.922 1.00 91.06 124 GLN A O 1
ATOM 926 N N . GLU A 1 125 ? -23.317 6.114 21.691 1.00 91.62 125 GLU A N 1
ATOM 927 C CA . GLU A 1 125 ? -22.786 6.445 20.369 1.00 91.62 125 GLU A CA 1
ATOM 928 C C . GLU A 1 125 ? -21.663 5.477 20.004 1.00 91.62 125 GLU A C 1
ATOM 930 O O . GLU A 1 125 ? -20.713 5.309 20.761 1.00 91.62 125 GLU A O 1
ATOM 935 N N . THR A 1 126 ? -21.762 4.853 18.836 1.00 92.88 126 THR A N 1
ATOM 936 C CA . THR A 1 126 ? -20.711 4.027 18.243 1.00 92.88 126 THR A CA 1
ATOM 937 C C . THR A 1 126 ? -20.039 4.807 17.121 1.00 92.88 126 THR A C 1
ATOM 939 O O . THR A 1 126 ? -20.694 5.283 16.185 1.00 92.88 126 THR A O 1
ATOM 942 N N . LEU A 1 127 ? -18.723 4.940 17.231 1.00 93.62 127 LEU A N 1
ATOM 943 C CA . LEU A 1 127 ? -17.839 5.578 16.263 1.00 93.62 127 LEU A CA 1
ATOM 944 C C . LEU A 1 127 ? -17.082 4.497 15.493 1.00 93.62 127 LEU A C 1
ATOM 946 O O . LEU A 1 127 ? -16.772 3.454 16.052 1.00 93.62 127 LEU A O 1
ATOM 950 N N . PHE A 1 128 ? -16.757 4.748 14.232 1.00 94.44 128 PHE A N 1
ATOM 951 C CA . PHE A 1 128 ? -15.866 3.893 13.449 1.00 94.44 128 PHE A CA 1
ATOM 952 C C . PHE A 1 128 ? -14.584 4.673 13.175 1.00 94.44 128 PHE A C 1
ATOM 954 O O . PHE A 1 128 ? -14.658 5.866 12.878 1.00 94.44 128 PHE A O 1
ATOM 961 N N . VAL A 1 129 ? -13.426 4.028 13.310 1.00 94.50 129 VAL A N 1
ATOM 962 C CA . VAL A 1 129 ? -12.100 4.640 13.146 1.00 94.50 129 VAL A CA 1
ATOM 963 C C . VAL A 1 129 ? -11.202 3.690 12.355 1.00 94.50 129 VAL A C 1
ATOM 965 O O . VAL A 1 129 ? -11.252 2.481 12.559 1.00 94.50 129 VAL A O 1
ATOM 968 N N . TRP A 1 130 ? -10.407 4.228 11.426 1.00 94.56 130 TRP A N 1
ATOM 969 C CA . TRP A 1 130 ? -9.432 3.445 10.656 1.00 94.56 130 TRP A CA 1
ATOM 970 C C . TRP A 1 130 ? -8.340 2.870 11.562 1.00 94.56 130 TRP A C 1
ATOM 972 O O . TRP A 1 130 ? -7.957 3.498 12.548 1.00 94.56 130 TRP A O 1
ATOM 982 N N . ASN A 1 131 ? -7.809 1.707 11.200 1.00 92.19 131 ASN A N 1
ATOM 983 C CA . ASN A 1 131 ? -6.646 1.134 11.867 1.00 92.19 131 ASN A CA 1
ATOM 984 C C . ASN A 1 131 ? -5.390 1.960 11.543 1.00 92.19 131 ASN A C 1
ATOM 986 O O . ASN A 1 131 ? -5.226 2.450 10.421 1.00 92.19 131 ASN A O 1
ATOM 990 N N . GLU A 1 132 ? -4.510 2.131 12.529 1.00 90.31 132 GLU A N 1
ATOM 991 C CA . GLU A 1 132 ? -3.242 2.845 12.362 1.00 90.31 132 GLU A CA 1
ATOM 992 C C . GLU A 1 132 ? -2.087 1.845 12.167 1.00 90.31 132 GLU A C 1
ATOM 994 O O . GLU A 1 132 ? -1.946 0.940 12.991 1.00 90.31 132 GLU A O 1
ATOM 999 N N . PRO A 1 133 ? -1.240 1.996 11.125 1.00 89.81 133 PRO A N 1
ATOM 1000 C CA . PRO A 1 133 ? -1.303 2.994 10.053 1.00 89.81 133 PRO A CA 1
ATOM 1001 C C . PRO A 1 133 ? -2.334 2.638 8.966 1.00 89.81 133 PRO A C 1
ATOM 1003 O O . PRO A 1 133 ? -2.475 1.485 8.566 1.00 89.81 133 PRO A O 1
ATOM 1006 N N . LYS A 1 134 ? -3.006 3.651 8.402 1.00 90.31 134 LYS A N 1
ATOM 1007 C CA . LYS A 1 134 ? -3.962 3.440 7.307 1.00 90.31 134 LYS A CA 1
ATOM 1008 C C . LYS A 1 134 ? -3.229 3.154 5.994 1.00 90.31 134 LYS A C 1
ATOM 1010 O O . LYS A 1 134 ? -2.766 4.084 5.340 1.00 90.31 134 LYS A O 1
ATOM 1015 N N . LEU A 1 135 ? -3.180 1.892 5.576 1.00 90.94 135 LEU A N 1
ATOM 1016 C CA . LEU A 1 135 ? -2.466 1.429 4.374 1.00 90.94 135 LEU A CA 1
ATOM 1017 C C . LEU A 1 135 ? -3.380 1.096 3.185 1.00 90.94 135 LEU A C 1
ATOM 1019 O O . LEU A 1 135 ? -3.034 0.288 2.330 1.00 90.94 135 LEU A O 1
ATOM 1023 N N . CYS A 1 136 ? -4.538 1.743 3.098 1.00 92.62 136 CYS A N 1
ATOM 1024 C CA . CYS A 1 136 ? -5.517 1.507 2.044 1.00 92.62 136 CYS A CA 1
ATOM 1025 C C . CYS A 1 136 ? -6.067 2.828 1.494 1.00 92.62 136 CYS A C 1
ATOM 1027 O O . CYS A 1 136 ? -6.157 3.840 2.205 1.00 92.62 136 CYS A O 1
ATOM 1029 N N . THR A 1 137 ? -6.457 2.836 0.219 1.00 92.00 137 THR A N 1
ATOM 1030 C CA . THR A 1 137 ? -7.082 4.000 -0.418 1.00 92.00 137 THR A CA 1
ATOM 1031 C C . THR A 1 137 ? -8.305 3.589 -1.222 1.00 92.00 137 THR A C 1
ATOM 1033 O O . THR A 1 137 ? -8.333 2.548 -1.876 1.00 92.00 137 THR A O 1
ATOM 1036 N N . LYS A 1 138 ? -9.345 4.435 -1.203 1.00 89.94 138 LYS A N 1
ATOM 1037 C CA . LYS A 1 138 ? -10.645 4.151 -1.841 1.00 89.94 138 LYS A CA 1
ATOM 1038 C C . LYS A 1 138 ? -11.258 2.836 -1.302 1.00 89.94 138 LYS A C 1
ATOM 1040 O O . LYS A 1 138 ? -10.762 2.270 -0.340 1.00 89.94 138 LYS A O 1
ATOM 1045 N N . GLY A 1 139 ? -12.342 2.348 -1.906 1.00 90.75 139 GLY A N 1
ATOM 1046 C CA . GLY A 1 139 ? -13.033 1.142 -1.422 1.00 90.75 139 GLY A CA 1
ATOM 1047 C C . GLY A 1 139 ? -14.188 1.514 -0.502 1.00 90.75 139 GLY A C 1
ATOM 1048 O O . GLY A 1 139 ? -14.937 2.436 -0.837 1.00 90.75 139 GLY A O 1
ATOM 1049 N N . VAL A 1 140 ? -14.336 0.818 0.627 1.00 92.81 140 VAL A N 1
ATOM 1050 C CA . VAL A 1 140 ? -15.390 1.149 1.592 1.00 92.81 140 VAL A CA 1
ATOM 1051 C C . VAL A 1 140 ? -15.128 2.515 2.226 1.00 92.81 140 VAL A C 1
ATOM 1053 O O . VAL A 1 140 ? -13.994 2.886 2.537 1.00 92.81 140 VAL A O 1
ATOM 1056 N N . SER A 1 141 ? -16.187 3.301 2.394 1.00 91.75 141 SER A N 1
ATOM 1057 C CA . SER A 1 141 ? -16.134 4.537 3.169 1.00 91.75 141 SER A CA 1
ATOM 1058 C C . SER A 1 141 ? -16.334 4.228 4.645 1.00 91.75 141 SER A C 1
ATOM 1060 O O . SER A 1 141 ? -17.127 3.351 4.984 1.00 91.75 141 SER A O 1
ATOM 1062 N N . LEU A 1 142 ? -15.688 5.005 5.513 1.00 92.00 142 LEU A N 1
ATOM 1063 C CA . LEU A 1 142 ? -15.880 4.886 6.953 1.00 92.00 142 LEU A CA 1
ATOM 1064 C C . LEU A 1 142 ? -17.375 5.066 7.289 1.00 92.00 142 LEU A C 1
ATOM 1066 O O . LEU A 1 142 ? -17.951 6.089 6.897 1.00 92.00 142 LEU A O 1
ATOM 1070 N N . PRO A 1 143 ? -18.019 4.101 7.968 1.00 91.06 143 PRO A N 1
ATOM 1071 C CA . PRO A 1 143 ? -19.442 4.196 8.255 1.00 91.06 143 PRO A CA 1
ATOM 1072 C C . PRO A 1 143 ? -19.776 5.422 9.119 1.00 91.06 143 PRO A C 1
ATOM 1074 O O . PRO A 1 143 ? -18.971 5.831 9.964 1.00 91.06 143 PRO A O 1
ATOM 1077 N N . PRO A 1 144 ? -20.975 6.012 8.955 1.00 90.88 144 PRO A N 1
ATOM 1078 C CA . PRO A 1 144 ? -21.408 7.116 9.798 1.00 90.88 144 PRO A CA 1
ATOM 1079 C C . PRO A 1 144 ? -21.591 6.664 11.251 1.00 90.88 144 PRO A C 1
ATOM 1081 O O . PRO A 1 144 ? -21.793 5.481 11.545 1.00 90.88 144 PRO A O 1
ATOM 1084 N N . ARG A 1 145 ? -21.573 7.639 12.166 1.00 89.44 145 ARG A N 1
ATOM 1085 C CA . ARG A 1 145 ? -21.843 7.416 13.592 1.00 89.44 145 ARG A CA 1
ATOM 1086 C C . ARG A 1 145 ? -23.210 6.765 13.773 1.00 89.44 145 ARG A C 1
ATOM 1088 O O . ARG A 1 145 ? -24.189 7.207 13.172 1.00 89.44 145 ARG A O 1
ATOM 1095 N N . ARG A 1 146 ? -23.278 5.739 14.620 1.00 89.44 146 ARG A N 1
ATOM 1096 C CA . ARG A 1 146 ? -24.530 5.046 14.955 1.00 89.44 146 ARG A CA 1
ATOM 1097 C C . ARG A 1 146 ? -24.878 5.282 16.416 1.00 89.44 146 ARG A C 1
ATOM 1099 O O . ARG A 1 146 ? -24.024 5.116 17.277 1.00 89.44 146 ARG A O 1
ATOM 1106 N N . SER A 1 147 ? -26.127 5.637 16.698 1.00 88.88 147 SER A N 1
ATOM 1107 C CA . SER A 1 147 ? -26.660 5.715 18.061 1.00 88.88 147 SER A CA 1
ATOM 1108 C C . SER A 1 147 ? -27.517 4.484 18.350 1.00 88.88 147 SER A C 1
ATOM 1110 O O . SER A 1 147 ? -28.491 4.242 17.636 1.00 88.88 147 SER A O 1
ATOM 1112 N N . SER A 1 148 ? -27.182 3.725 19.389 1.00 86.00 148 SER A N 1
ATOM 1113 C CA . SER A 1 148 ? -27.973 2.592 19.879 1.00 86.00 148 SER A CA 1
ATOM 1114 C C . SER A 1 148 ? -28.499 2.862 21.287 1.00 86.00 148 SER A C 1
ATOM 1116 O O . SER A 1 148 ? -27.889 3.595 22.068 1.00 86.00 148 SER A O 1
ATOM 1118 N N . GLY A 1 149 ? -29.653 2.278 21.615 1.00 87.75 149 GLY A N 1
ATOM 1119 C CA . GLY A 1 149 ? -30.158 2.274 22.986 1.00 87.75 149 GLY A CA 1
ATOM 1120 C C . GLY A 1 149 ? -29.251 1.431 23.883 1.00 87.75 149 GLY A C 1
ATOM 1121 O O . GLY A 1 149 ? -28.770 0.383 23.456 1.00 87.75 149 GLY A O 1
ATOM 1122 N N . CYS A 1 150 ? -29.011 1.883 25.109 1.00 85.12 150 CYS A N 1
ATOM 1123 C CA . CYS A 1 150 ? -28.182 1.172 26.080 1.00 85.12 150 CYS A CA 1
ATOM 1124 C C . CYS A 1 150 ? -28.829 1.174 27.465 1.00 85.12 150 CYS A C 1
ATOM 1126 O O . CYS A 1 150 ? -29.450 2.155 27.881 1.00 85.12 150 CYS A O 1
ATOM 1128 N N . GLU A 1 151 ? -28.651 0.083 28.205 1.00 77.88 151 GLU A N 1
ATOM 1129 C CA . GLU A 1 151 ? -29.094 -0.007 29.590 1.00 77.88 151 GLU A CA 1
ATOM 1130 C C . GLU A 1 151 ? -27.945 0.407 30.515 1.00 77.88 151 GLU A C 1
ATOM 1132 O O . GLU A 1 151 ? -26.893 -0.230 30.579 1.00 77.88 151 GLU A O 1
ATOM 1137 N N . ALA A 1 152 ? -28.115 1.522 31.224 1.00 65.19 152 ALA A N 1
ATOM 1138 C CA . ALA A 1 152 ? -27.123 1.955 32.193 1.00 65.19 152 ALA A CA 1
ATOM 1139 C C . ALA A 1 152 ? -27.195 1.046 33.432 1.00 65.19 152 ALA A C 1
ATOM 1141 O O . ALA A 1 152 ? -28.164 1.089 34.190 1.00 65.19 152 ALA A O 1
ATOM 1142 N N . ILE A 1 153 ? -26.112 0.310 33.708 1.00 64.38 153 ILE A N 1
ATOM 1143 C CA . ILE A 1 153 ? -25.913 -0.565 34.891 1.00 64.38 153 ILE A CA 1
ATOM 1144 C C . ILE A 1 153 ? -26.037 0.215 36.229 1.00 64.38 153 ILE A C 1
ATOM 1146 O O . ILE A 1 153 ? -26.034 -0.346 37.325 1.00 64.38 153 ILE A O 1
ATOM 1150 N N . ALA A 1 154 ? -26.206 1.537 36.160 1.00 65.56 154 ALA A N 1
ATOM 1151 C CA . ALA A 1 154 ? -26.416 2.441 37.282 1.00 65.56 154 ALA A CA 1
ATOM 1152 C C . ALA A 1 154 ? -27.578 2.039 38.210 1.00 65.56 154 ALA A C 1
ATOM 1154 O O . ALA A 1 154 ? -27.529 2.365 39.397 1.00 65.56 154 ALA A O 1
ATOM 1155 N N . LEU A 1 155 ? -28.601 1.333 37.708 1.00 64.38 155 LEU A N 1
ATOM 1156 C CA . LEU A 1 155 ? -29.704 0.849 38.546 1.00 64.38 155 LEU A CA 1
ATOM 1157 C C . LEU A 1 155 ? -29.245 -0.243 39.520 1.00 64.38 155 LEU A C 1
ATOM 1159 O O . LEU A 1 155 ? -29.450 -0.104 40.725 1.00 64.38 155 LEU A O 1
ATOM 1163 N N . TRP A 1 156 ? -28.550 -1.272 39.035 1.00 73.44 156 TRP A N 1
ATOM 1164 C CA . TRP A 1 156 ? -28.065 -2.374 39.872 1.00 73.44 156 TRP A CA 1
ATOM 1165 C C . TRP A 1 156 ? -27.011 -1.920 40.885 1.00 73.44 156 TRP A C 1
ATOM 1167 O O . TRP A 1 156 ? -27.026 -2.371 42.027 1.00 73.44 156 TRP A O 1
ATOM 1177 N N . LEU A 1 157 ? -26.156 -0.961 40.516 1.00 76.88 157 LEU A N 1
ATOM 1178 C CA . LEU A 1 157 ? -25.179 -0.359 41.431 1.00 76.88 157 LEU A CA 1
ATOM 1179 C C . LEU A 1 157 ? -25.843 0.445 42.558 1.00 76.88 157 LEU A C 1
ATOM 1181 O O . LEU A 1 157 ? -25.463 0.300 43.719 1.00 76.88 157 LEU A O 1
ATOM 1185 N N . LYS A 1 158 ? -26.868 1.253 42.254 1.00 74.88 158 LYS A N 1
ATOM 1186 C CA . LYS A 1 158 ? -27.631 1.980 43.285 1.00 74.88 158 LYS A CA 1
ATOM 1187 C C . LYS A 1 158 ? -28.380 1.035 44.220 1.00 74.88 158 LYS A C 1
ATOM 1189 O O . LYS A 1 158 ? -28.367 1.247 45.431 1.00 74.88 158 LYS A O 1
ATOM 1194 N N . VAL A 1 159 ? -29.001 -0.008 43.669 1.00 82.25 159 VAL A N 1
ATOM 1195 C CA . VAL A 1 159 ? -29.707 -1.029 44.454 1.00 82.25 159 VAL A CA 1
ATOM 1196 C C . VAL A 1 159 ? -28.727 -1.829 45.315 1.00 82.25 159 VAL A C 1
ATOM 1198 O O . VAL A 1 159 ? -29.012 -2.064 46.485 1.00 82.25 159 VAL A O 1
ATOM 1201 N N . GLY A 1 160 ? -27.548 -2.170 44.790 1.00 84.75 160 GLY A N 1
ATOM 1202 C CA . GLY A 1 160 ? -26.496 -2.861 45.536 1.00 84.75 160 GLY A CA 1
ATOM 1203 C C . GLY A 1 160 ? -25.969 -2.045 46.719 1.00 84.75 160 GLY A C 1
ATOM 1204 O O . GLY A 1 160 ? -25.881 -2.563 47.831 1.00 84.75 160 GLY A O 1
ATOM 1205 N N . VAL A 1 161 ? -25.692 -0.751 46.518 1.00 88.31 161 VAL A N 1
ATOM 1206 C CA . VAL A 1 161 ? -25.238 0.146 47.597 1.00 88.31 161 VAL A CA 1
ATOM 1207 C C . VAL A 1 161 ? -26.333 0.350 48.651 1.00 88.31 161 VAL A C 1
ATOM 1209 O O . VAL A 1 161 ? -26.058 0.259 49.847 1.00 88.31 161 VAL A O 1
ATOM 1212 N N . GLY A 1 162 ? -27.583 0.574 48.228 1.00 88.06 162 GLY A N 1
ATOM 1213 C CA . GLY A 1 162 ? -28.714 0.734 49.147 1.00 88.06 162 GLY A CA 1
ATOM 1214 C C . GLY A 1 162 ? -29.014 -0.534 49.953 1.00 88.06 162 GLY A C 1
ATOM 1215 O O . GLY A 1 162 ? -29.161 -0.475 51.174 1.00 88.06 162 GLY A O 1
ATOM 1216 N N . GLY A 1 163 ? -29.045 -1.689 49.285 1.00 92.69 163 GLY A N 1
ATOM 1217 C CA . GLY A 1 163 ? -29.267 -2.988 49.918 1.00 92.69 163 GLY A CA 1
ATOM 1218 C C . GLY A 1 163 ? -28.157 -3.354 50.903 1.00 92.69 163 GLY A C 1
ATOM 1219 O O . GLY A 1 163 ? -28.446 -3.755 52.030 1.00 92.69 163 GLY A O 1
ATOM 1220 N N . GLY A 1 164 ? -26.892 -3.140 50.526 1.00 92.62 164 GLY A N 1
ATOM 1221 C CA . GLY A 1 164 ? -25.745 -3.387 51.402 1.00 92.62 164 GLY A CA 1
ATOM 1222 C C . GLY A 1 164 ? -25.777 -2.536 52.676 1.00 92.62 164 GLY A C 1
ATOM 1223 O O . GLY A 1 164 ? -25.601 -3.064 53.775 1.00 92.62 164 GLY A O 1
ATOM 1224 N N . ALA A 1 165 ? -26.080 -1.240 52.551 1.00 94.62 165 ALA A N 1
ATOM 1225 C CA . ALA A 1 165 ? -26.203 -0.347 53.703 1.00 94.62 165 ALA A CA 1
ATOM 1226 C C . ALA A 1 165 ? -27.341 -0.772 54.650 1.00 94.62 165 ALA A C 1
ATOM 1228 O O . ALA A 1 165 ? -27.160 -0.792 55.868 1.00 94.62 165 ALA A O 1
ATOM 1229 N N . PHE A 1 166 ? -28.496 -1.167 54.105 1.00 93.62 166 PHE A N 1
ATOM 1230 C CA . PHE A 1 166 ? -29.635 -1.625 54.903 1.00 93.62 166 PHE A CA 1
ATOM 1231 C C . PHE A 1 166 ? -29.317 -2.899 55.700 1.00 93.62 166 PHE A C 1
ATOM 1233 O O . PHE A 1 166 ? -29.593 -2.967 56.900 1.00 93.62 166 PHE A O 1
ATOM 1240 N N . VAL A 1 167 ? -28.676 -3.884 55.066 1.00 95.50 167 VAL A N 1
ATOM 1241 C CA . VAL A 1 167 ? -28.271 -5.133 55.731 1.00 95.50 167 VAL A CA 1
ATOM 1242 C C . VAL A 1 167 ? -27.254 -4.863 56.840 1.00 95.50 167 VAL A C 1
ATOM 1244 O O . VAL A 1 167 ? -27.395 -5.404 57.937 1.00 95.50 167 VAL A O 1
ATOM 1247 N N . ALA A 1 168 ? -26.272 -3.989 56.606 1.00 95.69 168 ALA A N 1
ATOM 1248 C CA . ALA A 1 168 ? -25.289 -3.624 57.624 1.00 95.69 168 ALA A CA 1
ATOM 1249 C C . ALA A 1 168 ? -25.950 -3.003 58.869 1.00 95.69 168 ALA A C 1
ATOM 1251 O O . ALA A 1 168 ? -25.661 -3.411 59.995 1.00 95.69 168 ALA A O 1
ATOM 1252 N N . VAL A 1 169 ? -26.893 -2.073 58.680 1.00 95.88 169 VAL A N 1
ATOM 1253 C CA . VAL A 1 169 ? -27.646 -1.456 59.787 1.00 95.88 169 VAL A CA 1
ATOM 1254 C C . VAL A 1 169 ? -28.476 -2.495 60.545 1.00 95.88 169 VAL A C 1
ATOM 1256 O O . VAL A 1 169 ? -28.478 -2.498 61.780 1.00 95.88 169 VAL A O 1
ATOM 1259 N N . LEU A 1 170 ? -29.140 -3.413 59.837 1.00 95.25 170 LEU A N 1
ATOM 1260 C CA . LEU A 1 170 ? -29.896 -4.493 60.471 1.00 95.25 170 LEU A CA 1
ATOM 1261 C C . LEU A 1 170 ? -29.002 -5.395 61.329 1.00 95.25 170 LEU A C 1
ATOM 1263 O O . LEU A 1 170 ? -29.351 -5.666 62.480 1.00 95.25 170 LEU A O 1
ATOM 1267 N N . LEU A 1 171 ? -27.838 -5.807 60.819 1.00 95.56 171 LEU A N 1
ATOM 1268 C CA . LEU A 1 171 ? -26.889 -6.646 61.556 1.00 95.56 171 LEU A CA 1
ATOM 1269 C C . LEU A 1 171 ? -26.359 -5.951 62.816 1.00 95.56 171 LEU A C 1
ATOM 1271 O O . LEU A 1 171 ? -26.299 -6.573 63.881 1.00 95.56 171 LEU A O 1
ATOM 1275 N N . ILE A 1 172 ? -26.043 -4.656 62.734 1.00 95.56 172 ILE A N 1
ATOM 1276 C CA . ILE A 1 172 ? -25.629 -3.861 63.899 1.00 95.56 172 ILE A CA 1
ATOM 1277 C C . ILE A 1 172 ? -26.762 -3.810 64.933 1.00 95.56 172 ILE A C 1
ATOM 1279 O O . ILE A 1 172 ? -26.533 -4.079 66.113 1.00 95.56 172 ILE A O 1
ATOM 1283 N N . SER A 1 173 ? -28.000 -3.545 64.502 1.00 94.44 173 SER A N 1
ATOM 1284 C CA . SER A 1 173 ? -29.157 -3.474 65.403 1.00 94.44 173 SER A CA 1
ATOM 1285 C C . SER A 1 173 ? -29.427 -4.798 66.130 1.00 94.44 173 SER A C 1
ATOM 1287 O O . SER A 1 173 ? -29.658 -4.801 67.342 1.00 94.44 173 SER A O 1
ATOM 1289 N N . LEU A 1 174 ? -29.333 -5.927 65.418 1.00 93.94 174 LEU A N 1
ATOM 1290 C CA . LEU A 1 174 ? -29.510 -7.266 65.976 1.00 93.94 174 LEU A CA 1
ATOM 1291 C C . LEU A 1 174 ? -28.403 -7.583 66.976 1.00 93.94 174 LEU A C 1
ATOM 1293 O O . LEU A 1 174 ? -28.691 -8.053 68.076 1.00 93.94 174 LEU A O 1
ATOM 1297 N N . THR A 1 175 ? -27.155 -7.260 66.638 1.00 93.75 175 THR A N 1
ATOM 1298 C CA . THR A 1 175 ? -26.012 -7.440 67.539 1.00 93.75 175 THR A CA 1
ATOM 1299 C C . THR A 1 175 ? -26.218 -6.638 68.826 1.00 93.75 175 THR A C 1
ATOM 1301 O O . THR A 1 175 ? -26.169 -7.206 69.916 1.00 93.75 175 THR A O 1
ATOM 1304 N N . CYS A 1 176 ? -26.583 -5.354 68.735 1.00 91.88 176 CYS A N 1
ATOM 1305 C CA . CYS A 1 176 ? -26.906 -4.531 69.905 1.00 91.88 176 CYS A CA 1
ATOM 1306 C C . CYS A 1 176 ? -28.092 -5.080 70.716 1.00 91.88 176 CYS A C 1
ATOM 1308 O O . CYS A 1 176 ? -28.066 -5.060 71.951 1.00 91.88 176 CYS A O 1
ATOM 1310 N N . TYR A 1 177 ? -29.134 -5.586 70.051 1.00 92.62 177 TYR A N 1
ATOM 1311 C CA . TYR A 1 177 ? -30.291 -6.188 70.712 1.00 92.62 177 TYR A CA 1
ATOM 1312 C C . TYR A 1 177 ? -29.903 -7.439 71.506 1.00 92.62 177 TYR A C 1
ATOM 1314 O O . TYR A 1 177 ? -30.251 -7.547 72.686 1.00 92.62 177 TYR A O 1
ATOM 1322 N N . PHE A 1 178 ? -29.153 -8.359 70.892 1.00 90.19 178 PHE A N 1
ATOM 1323 C CA . PHE A 1 178 ? -28.672 -9.565 71.561 1.00 90.19 178 PHE A CA 1
ATOM 1324 C C . PHE A 1 178 ? -27.741 -9.228 72.721 1.00 90.19 178 PHE A C 1
ATOM 1326 O O . PHE A 1 178 ? -27.904 -9.799 73.794 1.00 90.19 178 PHE A O 1
ATOM 1333 N N . TRP A 1 179 ? -26.855 -8.241 72.572 1.00 86.19 179 TRP A N 1
ATOM 1334 C CA . TRP A 1 179 ? -25.993 -7.771 73.660 1.00 86.19 179 TRP A CA 1
ATOM 1335 C C . TRP A 1 179 ? -26.803 -7.225 74.841 1.00 86.19 179 TRP A C 1
ATOM 1337 O O . TRP A 1 179 ? -26.566 -7.596 75.992 1.00 86.19 179 TRP A O 1
ATOM 1347 N N . LYS A 1 180 ? -27.818 -6.393 74.572 1.00 84.69 180 LYS A N 1
ATOM 1348 C CA . LYS A 1 180 ? -28.702 -5.841 75.609 1.00 84.69 180 LYS A CA 1
ATOM 1349 C C . LYS A 1 180 ? -29.542 -6.926 76.286 1.00 84.69 180 LYS A C 1
ATOM 1351 O O . LYS A 1 180 ? -29.743 -6.883 77.500 1.00 84.69 180 LYS A O 1
ATOM 1356 N N . LYS A 1 181 ? -30.034 -7.906 75.522 1.00 81.94 181 LYS A N 1
ATOM 1357 C CA . LYS A 1 181 ? -30.814 -9.034 76.048 1.00 81.94 181 LYS A CA 1
ATOM 1358 C C . LYS A 1 181 ? -29.940 -9.984 76.871 1.00 81.94 181 LYS A C 1
ATOM 1360 O O . LYS A 1 181 ? -30.378 -10.388 77.944 1.00 81.94 181 LYS A O 1
ATOM 1365 N N . ASN A 1 182 ? -28.718 -10.270 76.424 1.00 78.00 182 ASN A N 1
ATOM 1366 C CA . ASN A 1 182 ? -27.777 -11.136 77.131 1.00 78.00 182 ASN A CA 1
ATOM 1367 C C . ASN A 1 182 ? -27.316 -10.504 78.451 1.00 78.00 182 ASN A C 1
ATOM 1369 O O . ASN A 1 182 ? -27.448 -11.132 79.495 1.00 78.00 182 ASN A O 1
ATOM 1373 N N . LYS A 1 183 ? -26.952 -9.211 78.457 1.00 75.88 183 LYS A N 1
ATOM 1374 C CA . LYS A 1 183 ? -26.681 -8.484 79.713 1.00 75.88 183 LYS A CA 1
ATOM 1375 C C . LYS A 1 183 ? -27.879 -8.455 80.661 1.00 75.88 183 LYS A C 1
ATOM 1377 O O . LYS A 1 183 ? -27.707 -8.521 81.873 1.00 75.88 183 LYS A O 1
ATOM 1382 N N . ARG A 1 184 ? -29.109 -8.359 80.141 1.00 69.50 184 ARG A N 1
ATOM 1383 C CA . ARG A 1 184 ? -30.322 -8.422 80.976 1.00 69.50 184 ARG A CA 1
ATOM 1384 C C . ARG A 1 184 ? -30.530 -9.811 81.584 1.00 69.50 184 ARG A C 1
ATOM 1386 O O . ARG A 1 184 ? -31.084 -9.899 82.676 1.00 69.50 184 ARG A O 1
ATOM 1393 N N . LEU A 1 185 ? -30.139 -10.872 80.881 1.00 62.44 185 LEU A N 1
ATOM 1394 C CA . LEU A 1 185 ? -30.165 -12.233 81.408 1.00 62.44 185 LEU A CA 1
ATOM 1395 C C . LEU A 1 185 ? -29.081 -12.412 82.473 1.00 62.44 185 LEU A C 1
ATOM 1397 O O . LEU A 1 185 ? -29.424 -12.796 83.584 1.00 62.44 185 LEU A O 1
ATOM 1401 N N . GLU A 1 186 ? -27.832 -12.031 82.202 1.00 64.06 186 GLU A N 1
ATOM 1402 C CA . GLU A 1 186 ? -26.744 -12.062 83.193 1.00 64.06 186 GLU A CA 1
ATOM 1403 C C . GLU A 1 186 ? -27.091 -11.270 84.456 1.00 64.06 186 GLU A C 1
ATOM 1405 O O . GLU A 1 186 ? -26.929 -11.784 85.555 1.00 64.06 186 GLU A O 1
ATOM 1410 N N . TYR A 1 187 ? -27.666 -10.070 84.315 1.00 60.75 187 TYR A N 1
ATOM 1411 C CA . TYR A 1 187 ? -28.124 -9.267 85.453 1.00 60.75 187 TYR A CA 1
ATOM 1412 C C . TYR A 1 187 ? -29.222 -9.961 86.275 1.00 60.75 187 TYR A C 1
ATOM 1414 O O . TYR A 1 187 ? -29.325 -9.743 87.477 1.00 60.75 187 TYR A O 1
ATOM 1422 N N . LYS A 1 188 ? -30.064 -10.798 85.654 1.00 60.78 188 LYS A N 1
ATOM 1423 C CA . LYS A 1 188 ? -31.084 -11.577 86.372 1.00 60.78 188 LYS A CA 1
ATOM 1424 C C . LYS A 1 188 ? -30.493 -12.813 87.052 1.00 60.78 188 LYS A C 1
ATOM 1426 O O . LYS A 1 188 ? -30.865 -13.085 88.189 1.00 60.78 188 LYS A O 1
ATOM 1431 N N . TYR A 1 189 ? -29.573 -13.524 86.398 1.00 55.59 189 TYR A N 1
ATOM 1432 C CA . TYR A 1 189 ? -28.893 -14.686 86.978 1.00 55.59 189 TYR A CA 1
ATOM 1433 C C . TYR A 1 189 ? -27.944 -14.284 88.116 1.00 55.59 189 TYR A C 1
ATOM 1435 O O . TYR A 1 189 ? -27.940 -14.943 89.150 1.00 55.59 189 TYR A O 1
ATOM 1443 N N . SER A 1 190 ? -27.221 -13.163 87.999 1.00 60.12 190 SER A N 1
ATOM 1444 C CA . SER A 1 190 ? -26.349 -12.661 89.069 1.00 60.12 190 SER A CA 1
ATOM 1445 C C . SER A 1 190 ? -27.138 -12.199 90.291 1.00 60.12 190 SER A C 1
ATOM 1447 O O . SER A 1 190 ? -26.724 -12.473 91.411 1.00 60.12 190 SER A O 1
ATOM 1449 N N . ARG A 1 191 ? -28.316 -11.584 90.103 1.00 58.12 191 ARG A N 1
ATOM 1450 C CA . ARG A 1 191 ? -29.204 -11.219 91.220 1.00 58.12 191 ARG A CA 1
ATOM 1451 C C . ARG A 1 191 ? -29.785 -12.434 91.941 1.00 58.12 191 ARG A C 1
ATOM 1453 O O . ARG A 1 191 ? -29.938 -12.371 93.152 1.00 58.12 191 ARG A O 1
ATOM 1460 N N . LEU A 1 192 ? -30.086 -13.511 91.213 1.00 58.50 192 LEU A N 1
ATOM 1461 C CA . LEU A 1 192 ? -30.549 -14.781 91.784 1.00 58.50 192 LEU A CA 1
ATOM 1462 C C . LEU A 1 192 ? -29.436 -15.513 92.538 1.00 58.50 192 LEU A C 1
ATOM 1464 O O . LEU A 1 192 ? -29.695 -16.062 93.599 1.00 58.50 192 LEU A O 1
ATOM 1468 N N . VAL A 1 193 ? -28.198 -15.482 92.039 1.00 57.50 193 VAL A N 1
ATOM 1469 C CA . VAL A 1 193 ? -27.047 -16.064 92.748 1.00 57.50 193 VAL A CA 1
ATOM 1470 C C . VAL A 1 193 ? -26.663 -15.219 93.969 1.00 57.50 193 VAL A C 1
ATOM 1472 O O . VAL A 1 193 ? -26.355 -15.784 95.008 1.00 57.50 193 VAL A O 1
ATOM 1475 N N . MET A 1 194 ? -26.765 -13.885 93.914 1.00 56.00 194 MET A N 1
ATOM 1476 C CA . MET A 1 194 ? -26.560 -13.020 95.089 1.00 56.00 194 MET A CA 1
ATOM 1477 C C . MET A 1 194 ? -27.671 -13.151 96.139 1.00 56.00 194 MET A C 1
ATOM 1479 O O . MET A 1 194 ? -27.384 -12.985 97.320 1.00 56.00 194 MET A O 1
ATOM 1483 N N . SER A 1 195 ? -28.917 -13.447 95.746 1.00 57.06 195 SER A N 1
ATOM 1484 C CA . SER A 1 195 ? -29.998 -13.727 96.702 1.00 57.06 195 SER A CA 1
ATOM 1485 C C . SER A 1 195 ? -29.942 -15.156 97.243 1.00 57.06 195 SER A C 1
ATOM 1487 O O . SER A 1 195 ? -30.132 -15.346 98.434 1.00 57.06 195 SER A O 1
ATOM 1489 N N . ALA A 1 196 ? -29.612 -16.151 96.413 1.00 53.34 196 ALA A N 1
ATOM 1490 C CA . ALA A 1 196 ? -29.461 -17.541 96.849 1.00 53.34 196 ALA A CA 1
ATOM 1491 C C . ALA A 1 196 ? -28.218 -17.744 97.735 1.00 53.34 196 ALA A C 1
ATOM 1493 O O . ALA A 1 196 ? -28.270 -18.504 98.693 1.00 53.34 196 ALA A O 1
ATOM 1494 N N . ASN A 1 197 ? -27.124 -17.013 97.485 1.00 50.59 197 ASN A N 1
ATOM 1495 C CA . ASN A 1 197 ? -25.957 -17.015 98.373 1.00 50.59 197 ASN A CA 1
ATOM 1496 C C . ASN A 1 197 ? -26.188 -16.209 99.668 1.00 50.59 197 ASN A C 1
ATOM 1498 O O . ASN A 1 197 ? -25.403 -16.315 100.600 1.00 50.59 197 ASN A O 1
ATOM 1502 N N . LYS A 1 198 ? -27.257 -15.402 99.743 1.00 48.28 198 LYS A N 1
ATOM 1503 C CA . LYS A 1 198 ? -27.645 -14.662 100.955 1.00 48.28 198 LYS A CA 1
ATOM 1504 C C . LYS A 1 198 ? -28.542 -15.482 101.896 1.00 48.28 198 LYS A C 1
ATOM 1506 O O . LYS A 1 198 ? -28.772 -15.053 103.020 1.00 48.28 198 LYS A O 1
ATOM 1511 N N . GLU A 1 199 ? -29.003 -16.659 101.473 1.00 48.34 199 GLU A N 1
ATOM 1512 C CA . GLU A 1 199 ? -29.886 -17.528 102.267 1.00 48.34 199 GLU A CA 1
ATOM 1513 C C . GLU A 1 199 ? -29.218 -18.836 102.740 1.00 48.34 199 GLU A C 1
ATOM 1515 O O . GLU A 1 199 ? -29.889 -19.680 103.328 1.00 48.34 199 GLU A O 1
ATOM 1520 N N . CYS A 1 200 ? -27.899 -19.004 102.555 1.00 44.38 200 CYS A N 1
ATOM 1521 C CA . CYS A 1 200 ? -27.176 -20.220 102.957 1.00 44.38 200 CYS A CA 1
ATOM 1522 C C . CYS A 1 200 ? -25.940 -20.008 103.855 1.00 44.38 200 CYS A C 1
ATOM 1524 O O . CYS A 1 200 ? -25.080 -20.880 103.897 1.00 44.38 200 CYS A O 1
ATOM 1526 N N . GLU A 1 201 ? -25.889 -18.932 104.644 1.00 36.19 201 GLU A N 1
ATOM 1527 C CA . GLU A 1 201 ? -25.168 -18.945 105.927 1.00 36.19 201 GLU A CA 1
ATOM 1528 C C . GLU A 1 201 ? -26.027 -18.261 107.002 1.00 36.19 201 GLU A C 1
ATOM 1530 O O . GLU A 1 201 ? -26.418 -17.101 106.892 1.00 36.19 201 GLU A O 1
ATOM 1535 N N . LEU A 1 202 ? -26.368 -19.032 108.030 1.00 38.69 202 LEU A N 1
ATOM 1536 C CA . LEU A 1 202 ? -27.147 -18.671 109.216 1.00 38.69 202 LEU A CA 1
ATOM 1537 C C . LEU A 1 202 ? -26.254 -18.978 110.447 1.00 38.69 202 LEU A C 1
ATOM 1539 O O . LEU A 1 202 ? -25.322 -19.771 110.325 1.00 38.69 202 LEU A O 1
ATOM 1543 N N . PRO A 1 203 ? -26.523 -18.411 111.635 1.00 48.31 203 PRO A N 1
ATOM 1544 C CA . PRO A 1 203 ? -25.872 -17.225 112.200 1.00 48.31 203 PRO A CA 1
ATOM 1545 C C . PRO A 1 203 ? -25.052 -17.534 113.481 1.00 48.31 203 PRO A C 1
ATOM 1547 O O . PRO A 1 203 ? -24.975 -18.685 113.897 1.00 48.31 203 PRO A O 1
ATOM 1550 N N . ALA A 1 204 ? -24.545 -16.466 114.127 1.00 29.95 204 ALA A N 1
ATOM 1551 C CA . ALA A 1 204 ? -23.961 -16.324 115.484 1.00 29.95 204 ALA A CA 1
ATOM 1552 C C . ALA A 1 204 ? -22.456 -15.963 115.455 1.00 29.95 204 ALA A C 1
ATOM 1554 O O . ALA A 1 204 ? -21.674 -16.645 114.809 1.00 29.95 204 ALA A O 1
ATOM 1555 N N . ALA A 1 205 ? -21.951 -14.922 116.120 1.00 31.14 205 ALA A N 1
ATOM 1556 C CA . ALA A 1 205 ? -22.519 -14.021 117.120 1.00 31.14 205 ALA A CA 1
ATOM 1557 C C . ALA A 1 205 ? -21.732 -12.690 117.174 1.00 31.14 205 ALA A C 1
ATOM 1559 O O . ALA A 1 205 ? -20.559 -12.646 116.812 1.00 31.14 205 ALA A O 1
ATOM 1560 N N . ASP A 1 206 ? -22.434 -11.651 117.638 1.00 34.91 206 ASP A N 1
ATOM 1561 C CA . ASP A 1 206 ? -22.028 -10.463 118.410 1.00 34.91 206 ASP A CA 1
ATOM 1562 C C . ASP A 1 206 ? -20.637 -9.824 118.236 1.00 34.91 206 ASP A C 1
ATOM 1564 O O . ASP A 1 206 ? -19.621 -10.349 118.678 1.00 34.91 206 ASP A O 1
ATOM 1568 N N . SER A 1 207 ? -20.631 -8.559 117.789 1.00 34.00 207 SER A N 1
ATOM 1569 C CA . SER A 1 207 ? -20.308 -7.418 118.670 1.00 34.00 207 SER A CA 1
ATOM 1570 C C . SER A 1 207 ? -20.559 -6.080 117.960 1.00 34.00 207 SER A C 1
ATOM 1572 O O . SER A 1 207 ? -20.091 -5.835 116.850 1.00 34.00 207 SER A O 1
ATOM 1574 N N . CYS A 1 208 ? -21.296 -5.208 118.644 1.00 45.62 208 CYS A N 1
ATOM 1575 C CA . CYS A 1 208 ? -21.686 -3.851 118.269 1.00 45.62 208 CYS A CA 1
ATOM 1576 C C . CYS A 1 208 ? -20.498 -2.885 118.109 1.00 45.62 208 CYS A C 1
ATOM 1578 O O . CYS A 1 208 ? -19.511 -3.023 118.828 1.00 45.62 208 CYS A O 1
ATOM 1580 N N . ALA A 1 209 ? -20.673 -1.821 117.310 1.00 32.91 209 ALA A N 1
ATOM 1581 C CA . ALA A 1 209 ? -20.444 -0.440 117.770 1.00 32.91 209 ALA A CA 1
ATOM 1582 C C . ALA A 1 209 ? -20.947 0.626 116.762 1.00 32.91 209 ALA A C 1
ATOM 1584 O O . ALA A 1 209 ? -20.335 0.813 115.718 1.00 32.91 209 ALA A O 1
ATOM 1585 N N . LEU A 1 210 ? -21.996 1.348 117.204 1.00 37.41 210 LEU A N 1
ATOM 1586 C CA . LEU A 1 210 ? -22.280 2.795 117.052 1.00 37.41 210 LEU A CA 1
ATOM 1587 C C . LEU A 1 210 ? -22.586 3.371 115.652 1.00 37.41 210 LEU A C 1
ATOM 1589 O O . LEU A 1 210 ? -21.913 3.053 114.687 1.00 37.41 210 LEU A O 1
ATOM 1593 N N . ALA A 1 211 ? -23.483 4.338 115.457 1.00 37.88 211 ALA A N 1
ATOM 1594 C CA . ALA A 1 211 ? -24.581 4.950 116.212 1.00 37.88 211 ALA A CA 1
ATOM 1595 C C . ALA A 1 211 ? -25.267 5.935 115.232 1.00 37.88 211 ALA A C 1
ATOM 1597 O O . ALA A 1 211 ? -24.577 6.489 114.384 1.00 37.88 211 ALA A O 1
ATOM 1598 N N . GLU A 1 212 ? -26.591 6.082 115.366 1.00 37.72 212 GLU A N 1
ATOM 1599 C CA . GLU A 1 212 ? -27.441 7.289 115.198 1.00 37.72 212 GLU A CA 1
ATOM 1600 C C . GLU A 1 212 ? -27.103 8.318 114.083 1.00 37.72 212 GLU A C 1
ATOM 1602 O O . GLU A 1 212 ? -25.985 8.793 113.960 1.00 37.72 212 GLU A O 1
ATOM 1607 N N . GLY A 1 213 ? -28.036 8.804 113.263 1.00 34.12 213 GLY A N 1
ATOM 1608 C CA . GLY A 1 213 ? -29.480 8.886 113.427 1.00 34.12 213 GLY A CA 1
ATOM 1609 C C . GLY A 1 213 ? -30.153 9.633 112.263 1.00 34.12 213 GLY A C 1
ATOM 1610 O O . GLY A 1 213 ? -29.522 9.930 111.251 1.00 34.12 213 GLY A O 1
ATOM 1611 N N . GLU A 1 214 ? -31.434 9.923 112.498 1.00 28.59 214 GLU A N 1
ATOM 1612 C CA . GLU A 1 214 ? -32.368 10.772 111.736 1.00 28.59 214 GLU A CA 1
ATOM 1613 C C . GLU A 1 214 ? -32.945 10.225 110.416 1.00 28.59 214 GLU A C 1
ATOM 1615 O O . GLU A 1 214 ? -32.447 10.430 109.311 1.00 28.59 214 GLU A O 1
ATOM 1620 N N . GLU A 1 215 ? -34.095 9.563 110.580 1.00 34.19 215 GLU A N 1
ATOM 1621 C CA . GLU A 1 215 ? -35.268 9.672 109.699 1.00 34.19 215 GLU A CA 1
ATOM 1622 C C . GLU A 1 215 ? -35.864 11.105 109.752 1.00 34.19 215 GLU A C 1
ATOM 1624 O O . GLU A 1 215 ? -35.386 11.920 110.542 1.00 34.19 215 GLU A O 1
ATOM 1629 N N . PRO A 1 216 ? -37.030 11.400 109.148 1.00 59.12 216 PRO A N 1
ATOM 1630 C CA . PRO A 1 216 ? -37.654 10.934 107.902 1.00 59.12 216 PRO A CA 1
ATOM 1631 C C . PRO A 1 216 ? -38.089 12.144 107.040 1.00 59.12 216 PRO A C 1
ATOM 1633 O O . PRO A 1 216 ? -38.118 13.272 107.506 1.00 59.12 216 PRO A O 1
ATOM 1636 N N . ASP A 1 217 ? -38.479 11.915 105.789 1.00 30.00 217 ASP A N 1
ATOM 1637 C CA . ASP A 1 217 ? -39.664 12.571 105.205 1.00 30.00 217 ASP A CA 1
ATOM 1638 C C . ASP A 1 217 ? -39.935 11.865 103.869 1.00 30.00 217 ASP A C 1
ATOM 1640 O O . ASP A 1 217 ? -39.097 11.841 102.965 1.00 30.00 217 ASP A O 1
ATOM 1644 N N . ASP A 1 218 ? -40.876 10.937 103.842 1.00 35.56 218 ASP A N 1
ATOM 1645 C CA . ASP A 1 218 ? -42.327 11.108 103.736 1.00 35.56 218 ASP A CA 1
ATOM 1646 C C . ASP A 1 218 ? -42.829 11.420 102.328 1.00 35.56 218 ASP A C 1
ATOM 1648 O O . ASP A 1 218 ? -42.356 12.300 101.613 1.00 35.56 218 ASP A O 1
ATOM 1652 N N . ASP A 1 219 ? -43.846 10.627 102.017 1.00 32.38 219 ASP A N 1
ATOM 1653 C CA . ASP A 1 219 ? -44.965 10.870 101.135 1.00 32.38 219 ASP A CA 1
ATOM 1654 C C . ASP A 1 219 ? -44.776 11.301 99.677 1.00 32.38 219 ASP A C 1
ATOM 1656 O O . ASP A 1 219 ? -43.968 12.127 99.269 1.00 32.38 219 ASP A O 1
ATOM 1660 N N . VAL A 1 220 ? -45.690 10.737 98.886 1.00 35.19 220 VAL A N 1
ATOM 1661 C CA . VAL A 1 220 ? -46.494 11.368 97.830 1.00 35.19 220 VAL A CA 1
ATOM 1662 C C . VAL A 1 220 ? -46.693 10.303 96.749 1.00 35.19 220 VAL A C 1
ATOM 1664 O O . VAL A 1 220 ? -45.794 9.932 96.000 1.00 35.19 220 VAL A O 1
ATOM 1667 N N . VAL A 1 221 ? -47.821 9.593 96.777 1.00 31.72 221 VAL A N 1
ATOM 1668 C CA . VAL A 1 221 ? -49.107 10.058 96.235 1.00 31.72 221 VAL A CA 1
ATOM 1669 C C . VAL A 1 221 ? -49.002 10.338 94.728 1.00 31.72 221 VAL A C 1
ATOM 1671 O O . VAL A 1 221 ? -48.084 10.966 94.222 1.00 31.72 221 VAL A O 1
ATOM 1674 N N . TYR A 1 222 ? -50.027 9.873 94.020 1.00 30.77 222 TYR A N 1
ATOM 1675 C CA . TYR A 1 222 ? -50.309 10.107 92.605 1.00 30.77 222 TYR A CA 1
ATOM 1676 C C . TYR A 1 222 ? -49.594 9.213 91.577 1.00 30.77 222 TYR A C 1
ATOM 1678 O O . TYR A 1 222 ? -48.474 9.417 91.126 1.00 30.77 222 TYR A O 1
ATOM 1686 N N . THR A 1 223 ? -50.374 8.233 91.114 1.00 34.38 223 THR A N 1
ATOM 1687 C CA . THR A 1 223 ? -50.883 8.185 89.734 1.00 34.38 223 THR A CA 1
ATOM 1688 C C . THR A 1 223 ? -49.958 8.674 88.607 1.00 34.38 223 THR A C 1
ATOM 1690 O O . THR A 1 223 ? -49.564 9.832 88.551 1.00 34.38 223 THR A O 1
ATOM 1693 N N . LYS A 1 224 ? -49.841 7.831 87.570 1.00 36.75 224 LYS A N 1
ATOM 1694 C CA . LYS A 1 224 ? -49.432 8.178 86.194 1.00 36.75 224 LYS A CA 1
ATOM 1695 C C . LYS A 1 224 ? -48.012 8.749 86.038 1.00 36.75 224 LYS A C 1
ATOM 1697 O O . LYS A 1 224 ? -47.807 9.957 86.021 1.00 36.75 224 LYS A O 1
ATOM 1702 N N . LYS A 1 225 ? -47.077 7.882 85.625 1.00 32.69 225 LYS A N 1
ATOM 1703 C CA . LYS A 1 225 ? -46.089 8.273 84.604 1.00 32.69 225 LYS A CA 1
ATOM 1704 C C . LYS A 1 225 ? -46.533 7.738 83.235 1.00 32.69 225 LYS A C 1
ATOM 1706 O O . LYS A 1 225 ? -46.864 6.557 83.123 1.00 32.69 225 LYS A O 1
ATOM 1711 N N . PRO A 1 226 ? -46.633 8.610 82.217 1.00 39.75 226 PRO A N 1
ATOM 1712 C CA . PRO A 1 226 ? -47.338 8.332 80.981 1.00 39.75 226 PRO A CA 1
ATOM 1713 C C . PRO A 1 226 ? -46.511 7.414 80.091 1.00 39.75 226 PRO A C 1
ATOM 1715 O O . PRO A 1 226 ? -45.418 7.742 79.636 1.00 39.75 226 PRO A O 1
ATOM 1718 N N . THR A 1 227 ? -47.096 6.272 79.764 1.00 40.44 227 THR A N 1
ATOM 1719 C CA . THR A 1 227 ? -46.792 5.566 78.532 1.00 40.44 227 THR A CA 1
ATOM 1720 C C . THR A 1 227 ? -46.954 6.544 77.365 1.00 40.44 227 THR A C 1
ATOM 1722 O O . THR A 1 227 ? -48.077 6.934 77.031 1.00 40.44 227 THR A O 1
ATOM 1725 N N . LEU A 1 228 ? -45.862 6.872 76.669 1.00 49.91 228 LEU A N 1
ATOM 1726 C CA . LEU A 1 228 ? -45.862 7.492 75.330 1.00 49.91 228 LEU A CA 1
ATOM 1727 C C . LEU A 1 228 ? -46.504 6.587 74.248 1.00 49.91 228 LEU A C 1
ATOM 1729 O O . LEU A 1 228 ? -46.271 6.749 73.059 1.00 49.91 228 LEU A O 1
ATOM 1733 N N . LEU A 1 229 ? -47.347 5.642 74.664 1.00 54.53 229 LEU A N 1
ATOM 1734 C CA . LEU A 1 229 ? -48.172 4.758 73.847 1.00 54.53 229 LEU A CA 1
ATOM 1735 C C . LEU A 1 229 ? -49.671 5.099 73.969 1.00 54.53 229 LEU A C 1
ATOM 1737 O O . LEU A 1 229 ? -50.503 4.424 73.376 1.00 54.53 229 LEU A O 1
ATOM 1741 N N . GLY A 1 230 ? -50.027 6.167 74.697 1.00 51.47 230 GLY A N 1
ATOM 1742 C CA . GLY A 1 230 ? -51.401 6.680 74.785 1.00 51.47 230 GLY A CA 1
ATOM 1743 C C . GLY A 1 230 ? -51.775 7.732 73.731 1.00 51.47 230 GLY A C 1
ATOM 1744 O O . GLY A 1 230 ? -52.957 7.962 73.502 1.00 51.47 230 GLY A O 1
ATOM 1745 N N . LYS A 1 231 ? -50.804 8.361 73.049 1.00 42.84 231 LYS A N 1
ATOM 1746 C CA . LYS A 1 231 ? -51.078 9.410 72.041 1.00 42.84 231 LYS A CA 1
ATOM 1747 C C . LYS A 1 231 ? -51.308 8.893 70.617 1.00 42.84 231 LYS A C 1
ATOM 1749 O O . LYS A 1 231 ? -51.841 9.632 69.801 1.00 42.84 231 LYS A O 1
ATOM 1754 N N . LEU A 1 232 ? -51.006 7.626 70.326 1.00 51.56 232 LEU A N 1
ATOM 1755 C CA . LEU A 1 232 ? -51.275 7.028 69.009 1.00 51.56 232 LEU A CA 1
ATOM 1756 C C . LEU A 1 232 ? -52.670 6.392 68.890 1.00 51.56 232 LEU A C 1
ATOM 1758 O O . LEU A 1 232 ? -53.038 5.947 67.810 1.00 51.56 232 LEU A O 1
ATOM 1762 N N . ARG A 1 233 ? -53.485 6.395 69.957 1.00 48.06 233 ARG A N 1
ATOM 1763 C CA . ARG A 1 233 ? -54.854 5.844 69.915 1.00 48.06 233 ARG A CA 1
ATOM 1764 C C . ARG A 1 233 ? -55.978 6.887 69.929 1.00 48.06 233 ARG A C 1
ATOM 1766 O O . ARG A 1 233 ? -57.134 6.512 69.803 1.00 48.06 233 ARG A O 1
ATOM 1773 N N . ALA A 1 234 ? -55.657 8.181 70.012 1.00 43.62 234 ALA A N 1
ATOM 1774 C CA . ALA A 1 234 ? -56.647 9.268 69.979 1.00 43.62 234 ALA A CA 1
ATOM 1775 C C . ALA A 1 234 ? -56.775 9.971 68.609 1.00 43.62 234 ALA A C 1
ATOM 1777 O O . ALA A 1 234 ? -57.624 10.839 68.456 1.00 43.62 234 ALA A O 1
ATOM 1778 N N . ILE A 1 235 ? -55.976 9.582 67.608 1.00 50.22 235 ILE A N 1
ATOM 1779 C CA . ILE A 1 235 ? -56.036 10.136 66.237 1.00 50.22 235 ILE A CA 1
ATOM 1780 C C . ILE A 1 235 ? -56.793 9.185 65.284 1.00 50.22 235 ILE A C 1
ATOM 1782 O O . ILE A 1 235 ? -57.184 9.573 64.192 1.00 50.22 235 ILE A O 1
ATOM 1786 N N . ALA A 1 236 ? -57.073 7.948 65.710 1.00 47.28 236 ALA A N 1
ATOM 1787 C CA . ALA A 1 236 ? -57.723 6.931 64.877 1.00 47.28 236 ALA A CA 1
ATOM 1788 C C . ALA A 1 236 ? -59.240 6.775 65.110 1.00 47.28 236 ALA A C 1
ATOM 1790 O O . ALA A 1 236 ? -59.847 5.942 64.453 1.00 47.28 236 ALA A O 1
ATOM 1791 N N . ASN A 1 237 ? -59.857 7.538 66.026 1.00 45.25 237 ASN A N 1
ATOM 1792 C CA . ASN A 1 237 ? -61.280 7.361 66.367 1.00 45.25 237 ASN A CA 1
ATOM 1793 C C . ASN A 1 237 ? -62.091 8.663 66.494 1.00 45.25 237 ASN A C 1
ATOM 1795 O O . ASN A 1 237 ? -63.090 8.702 67.204 1.00 45.25 237 ASN A O 1
ATOM 1799 N N . LYS A 1 238 ? -61.688 9.738 65.807 1.00 37.88 238 LYS A N 1
ATOM 1800 C CA . LYS A 1 238 ? -62.509 10.955 65.702 1.00 37.88 238 LYS A CA 1
ATOM 1801 C C . LYS A 1 238 ? -62.622 11.409 64.246 1.00 37.88 238 LYS A C 1
ATOM 1803 O O . LYS A 1 238 ? -62.129 12.458 63.857 1.00 37.88 238 LYS A O 1
ATOM 1808 N N . HIS A 1 239 ? -63.248 10.549 63.450 1.00 39.75 239 HIS A N 1
ATOM 1809 C CA . HIS A 1 239 ? -63.821 10.875 62.150 1.00 39.75 239 HIS A CA 1
ATOM 1810 C C . HIS A 1 239 ? -65.344 10.786 62.293 1.00 39.75 239 HIS A C 1
ATOM 1812 O O . HIS A 1 239 ? -65.931 9.813 61.847 1.00 39.75 239 HIS A O 1
ATOM 1818 N N . GLU A 1 240 ? -65.962 11.744 62.993 1.00 34.94 240 GLU A N 1
ATOM 1819 C CA . GLU A 1 240 ? -67.382 12.081 62.809 1.00 34.94 240 GLU A CA 1
ATOM 1820 C C . GLU A 1 240 ? -67.763 13.348 63.594 1.00 34.94 240 GLU A C 1
ATOM 1822 O O . GLU A 1 240 ? -67.530 13.407 64.801 1.00 34.94 240 GLU A O 1
ATOM 1827 N N . SER A 1 241 ? -68.395 14.301 62.892 1.00 29.05 241 SER A N 1
ATOM 1828 C CA . SER A 1 241 ? -69.209 15.428 63.395 1.00 29.05 241 SER A CA 1
ATOM 1829 C C . SER A 1 241 ? -68.480 16.520 64.207 1.00 29.05 241 SER A C 1
ATOM 1831 O O . SER A 1 241 ? -67.780 16.235 65.169 1.00 29.05 241 SER A O 1
ATOM 1833 N N . GLY A 1 242 ? -68.569 17.823 63.948 1.00 27.36 242 GLY A N 1
ATOM 1834 C CA . GLY A 1 242 ? -69.451 18.654 63.133 1.00 27.36 242 GLY A CA 1
ATOM 1835 C C . GLY A 1 242 ? -69.413 20.066 63.755 1.00 27.36 242 GLY A C 1
ATOM 1836 O O . GLY A 1 242 ? -69.390 20.176 64.975 1.00 27.36 242 GLY A O 1
ATOM 1837 N N . GLU A 1 243 ? -69.360 21.097 62.904 1.00 30.62 243 GLU A N 1
ATOM 1838 C CA . GLU A 1 243 ? -69.728 22.512 63.142 1.00 30.62 243 GLU A CA 1
ATOM 1839 C C . GLU A 1 243 ? -68.936 23.380 64.153 1.00 30.62 243 GLU A C 1
ATOM 1841 O O . GLU A 1 243 ? -68.976 23.186 65.362 1.00 30.62 243 GLU A O 1
ATOM 1846 N N . SER A 1 244 ? -68.283 24.437 63.649 1.00 26.77 244 SER A N 1
ATOM 1847 C CA . SER A 1 244 ? -68.649 25.846 63.923 1.00 26.77 244 SER A CA 1
ATOM 1848 C C . SER A 1 244 ? -67.530 26.803 63.491 1.00 26.77 244 SER A C 1
ATOM 1850 O O . SER A 1 244 ? -66.348 26.578 63.745 1.00 26.77 244 SER A O 1
ATOM 1852 N N . CYS A 1 245 ? -67.951 27.870 62.819 1.00 29.25 245 CYS A N 1
ATOM 1853 C CA . CYS A 1 245 ? -67.171 28.952 62.232 1.00 29.25 245 CYS A CA 1
ATOM 1854 C C . CYS A 1 245 ? -66.694 30.009 63.254 1.00 29.25 245 CYS A C 1
ATOM 1856 O O . CYS A 1 245 ? -67.085 29.976 64.417 1.00 29.25 245 CYS A O 1
ATOM 1858 N N . GLU A 1 246 ? -65.965 30.994 62.701 1.00 29.69 246 GLU A N 1
ATOM 1859 C CA . GLU A 1 246 ? -65.725 32.375 63.174 1.00 29.69 246 GLU A CA 1
ATOM 1860 C C . GLU A 1 246 ? -64.570 32.612 64.167 1.00 29.69 246 GLU A C 1
ATOM 1862 O O . GLU A 1 246 ? -64.333 31.817 65.061 1.00 29.69 246 GLU A O 1
ATOM 1867 N N . SER A 1 247 ? -63.822 33.722 64.152 1.00 32.28 247 SER A N 1
ATOM 1868 C CA . SER A 1 247 ? -63.522 34.788 63.180 1.00 32.28 247 SER A CA 1
ATOM 1869 C C . SER A 1 247 ? -62.499 35.760 63.840 1.00 32.28 247 SER A C 1
ATOM 1871 O O . SER A 1 247 ? -62.341 35.737 65.056 1.00 32.28 247 SER A O 1
ATOM 1873 N N . VAL A 1 248 ? -61.862 36.628 63.027 1.00 32.09 248 VAL A N 1
ATOM 1874 C CA . VAL A 1 248 ? -61.433 38.031 63.328 1.00 32.09 248 VAL A CA 1
ATOM 1875 C C . VAL A 1 248 ? -60.182 38.271 64.217 1.00 32.09 248 VAL A C 1
ATOM 1877 O O . VAL A 1 248 ? -60.187 38.022 65.412 1.00 32.09 248 VAL A O 1
ATOM 1880 N N . GLN A 1 249 ? -59.054 38.657 63.582 1.00 32.53 249 GLN A N 1
ATOM 1881 C CA . GLN A 1 249 ? -58.367 39.988 63.542 1.00 32.53 249 GLN A CA 1
ATOM 1882 C C . GLN A 1 249 ? -57.479 40.309 64.783 1.00 32.53 249 GLN A C 1
ATOM 1884 O O . GLN A 1 249 ? -57.760 39.835 65.869 1.00 32.53 249 GLN A O 1
ATOM 1889 N N . LEU A 1 250 ? -56.362 41.058 64.753 1.00 30.92 250 LEU A N 1
ATOM 1890 C CA . LEU A 1 250 ? -55.936 42.250 63.997 1.00 30.92 250 LEU A CA 1
ATOM 1891 C C . LEU A 1 250 ? -54.386 42.360 63.934 1.00 30.92 250 LEU A C 1
ATOM 1893 O O . LEU A 1 250 ? -53.731 41.983 64.897 1.00 30.92 250 LEU A O 1
ATOM 1897 N N . ASN A 1 251 ? -53.890 42.948 62.825 1.00 29.78 251 ASN A N 1
ATOM 1898 C CA . ASN A 1 251 ? -52.780 43.922 62.623 1.00 29.78 251 ASN A CA 1
ATOM 1899 C C . ASN A 1 251 ? -51.476 43.835 63.449 1.00 29.78 251 ASN A C 1
ATOM 1901 O O . ASN A 1 251 ? -51.487 43.533 64.627 1.00 29.78 251 ASN A O 1
ATOM 1905 N N . SER A 1 252 ? -50.286 44.207 62.974 1.00 29.86 252 SER A N 1
ATOM 1906 C CA . SER A 1 252 ? -49.749 44.986 61.835 1.00 29.86 252 SER A CA 1
ATOM 1907 C C . SER A 1 252 ? -48.239 44.626 61.770 1.00 29.86 252 SER A C 1
ATOM 1909 O O . SER A 1 252 ? -47.734 44.047 62.723 1.00 29.86 252 SER A O 1
ATOM 1911 N N . SER A 1 253 ? -47.406 44.863 60.759 1.00 32.94 253 SER A N 1
ATOM 1912 C CA . SER A 1 253 ? -47.118 46.087 60.006 1.00 32.94 253 SER A CA 1
ATOM 1913 C C . SER A 1 253 ? -45.927 45.783 59.078 1.00 32.94 253 SER A C 1
ATOM 1915 O O . SER A 1 253 ? -44.961 45.210 59.570 1.00 32.94 253 SER A O 1
ATOM 1917 N N . GLN A 1 254 ? -45.989 46.271 57.826 1.00 38.84 254 GLN A N 1
ATOM 1918 C CA . GLN A 1 254 ? -44.871 46.757 56.978 1.00 38.84 254 GLN A CA 1
ATOM 1919 C C . GLN A 1 254 ? -43.712 45.793 56.623 1.00 38.84 254 GLN A C 1
ATOM 1921 O O . GLN A 1 254 ? -43.250 45.011 57.434 1.00 38.84 254 GLN A O 1
ATOM 1926 N N . CYS A 1 255 ? -43.090 45.833 55.445 1.00 31.42 255 CYS A N 1
ATOM 1927 C CA . CYS A 1 255 ? -43.257 46.565 54.185 1.00 31.42 255 CYS A CA 1
ATOM 1928 C C . CYS A 1 255 ? -42.300 45.875 53.192 1.00 31.42 255 CYS A C 1
ATOM 1930 O O . CYS A 1 255 ? -41.202 45.520 53.606 1.00 31.42 255 CYS A O 1
ATOM 1932 N N . ASP A 1 256 ? -42.707 45.778 51.920 1.00 36.84 256 ASP A N 1
ATOM 1933 C CA . ASP A 1 256 ? -41.899 46.050 50.715 1.00 36.84 256 ASP A CA 1
ATOM 1934 C C . ASP A 1 256 ? -40.570 45.272 50.482 1.00 36.84 256 ASP A C 1
ATOM 1936 O O . ASP A 1 256 ? -39.711 45.175 51.340 1.00 36.84 256 ASP A O 1
ATOM 1940 N N . ARG A 1 257 ? -40.214 44.771 49.288 1.00 33.59 257 ARG A N 1
ATOM 1941 C CA . ARG A 1 257 ? -40.570 45.180 47.922 1.00 33.59 257 ARG A CA 1
ATOM 1942 C C . ARG A 1 257 ? -39.863 44.275 46.883 1.00 33.59 257 ARG A C 1
ATOM 1944 O O . ARG A 1 257 ? -38.705 43.946 47.108 1.00 33.59 257 ARG A O 1
ATOM 1951 N N . TRP A 1 258 ? -40.533 44.047 45.735 1.00 32.97 258 TRP A N 1
ATOM 1952 C CA . TRP A 1 258 ? -40.034 43.692 44.371 1.00 32.97 258 TRP A CA 1
ATOM 1953 C C . TRP A 1 258 ? -39.289 42.344 44.208 1.00 32.97 258 TRP A C 1
ATOM 1955 O O . TRP A 1 258 ? -38.320 42.092 44.905 1.00 32.97 258 TRP A O 1
ATOM 1965 N N . VAL A 1 259 ? -39.646 41.364 43.359 1.00 36.91 259 VAL A N 1
ATOM 1966 C CA . VAL A 1 259 ? -40.228 41.264 41.993 1.00 36.91 259 VAL A CA 1
ATOM 1967 C C . VAL A 1 259 ? -39.469 42.021 40.909 1.00 36.91 259 VAL A C 1
ATOM 1969 O O . VAL A 1 259 ? -39.448 43.244 40.926 1.00 36.91 259 VAL A O 1
ATOM 1972 N N . LEU A 1 260 ? -38.951 41.252 39.947 1.00 36.53 260 LEU A N 1
ATOM 1973 C CA . LEU A 1 260 ? -38.829 41.452 38.488 1.00 36.53 260 LEU A CA 1
ATOM 1974 C C . LEU A 1 260 ? -37.677 40.528 38.052 1.00 36.53 260 LEU A C 1
ATOM 1976 O O . LEU A 1 260 ? -36.688 40.423 38.768 1.00 36.53 260 LEU A O 1
ATOM 1980 N N . GLY A 1 261 ? -37.703 39.799 36.950 1.00 39.81 261 GLY A N 1
ATOM 1981 C CA . GLY A 1 261 ? -38.562 39.701 35.780 1.00 39.81 261 GLY A CA 1
ATOM 1982 C C . GLY A 1 261 ? -37.896 38.683 34.852 1.00 39.81 261 GLY A C 1
ATOM 1983 O O . GLY A 1 261 ? -36.716 38.344 35.109 1.00 39.81 261 GLY A O 1
#

Sequence (261 aa):
MAISSQSISLADAFIGATVDSVLDGVNAKPDLFPENSKDVPDINFFYRSTQVTASCDQGRSSVITVRCNPEKSERGALSVPSSCPAGTCNGCTFHFLWESASACPRCAEDDYHRIEGACKRGVQETLFVWNEPKLCTKGVSLPPRRSSGCEAIALWLKVGVGGGAFVAVLLISLTCYFWKKNKRLEYKYSRLVMSANKECELPAADSCALAEGEEPDDDVVYTKKPTLLGKLRAIANKHESGESCESVQLNSSQCDRWVLG

Radius of gyration: 52.34 Å; chains: 1; bounding box: 103×67×150 Å

Foldseek 3Di:
DDPDPPPADQFPDWDDKDLDQDDPRDGQPCVLDPDDPDPQGWIKTKGFDPDADPQRRRGAIEIETEAQDLPAAQQFDKDARPVCRVQDDRVRYGHIYGYHNVSFAADDPVQKDKDWADQDPQKIKIAIGGDPPRRHDHHDDGDDIDIDGDDDCVVVVVVVVVVVVVVVVVVVVVVVVVVVVVVVVVVVVVVVVVVVVVPPDDDDDDDDDDDDDDDDDDDDDDDDDDDPVVVVPPVPPPPDDDDDDDDDDDDDDDDDDDDDD

InterPro domains:
  IPR009011 Mannose-6-phosphate receptor binding domain superfamily [G3DSA:2.70.130.10] (11-115)
  IPR009011 Mannose-6-phosphate receptor binding domain superfamily [SSF50911] (41-105)
  IPR039181 Endosome/lysosome-associated apoptosis and autophagy regulator family member 1/2 [PTHR22727] (2-255)
  IPR044865 MRH domain [PS51914] (1-106)
  IPR056606 Elapor1/2, C-terminal domain [PF23089] (111-146)
  IPR056607 Elapor1/2, mannose 6-phosphate receptor homology domain [PF23087] (3-107)

=== Feature glossary ===
Reading guide. The protein is described through the following features:

Foldseek 3Di. A 3Di character summarizes, for each residue, the relative orientation of the Cα frame of its nearest spatial neighbor. Because it encodes fold topology rather than chemistry, 3Di alignments detect remote structural similarity that sequence alignment misses.

Contact-map, Ramachandran, and PAE plots. Plot images: a contact map (which residues are close in 3D, as an N×N binary image), a Ramachandran scatter (backbone torsion angles, revealing secondary-structure composition at a glance), and — for AlphaFold structures — a PAE heatmap (pairwise prediction confidence).

Radius of gyration, Cα contacts, bounding box. Radius of gyration (Rg) is the root-mean-square distance of Cα atoms from their centroid — a single number for overall size and compactness. A globular domain of N residues has Rg ≈ 2.2·N^0.38 Å; an extended or disordered chain has a much larger Rg. The Cα contact count is the number of residue pairs whose Cα atoms are within 8 Å and are more than four positions apart in sequence — a standard proxy for tertiary packing density. The bounding box is the smallest axis-aligned box enclosing all Cα atoms.

Secondary structure (8-state, DSSP). Eight-state secondary structure (DSSP): H is the canonical α-helix, G the tighter 3₁₀-helix, I the wider π-helix; E/B are β-structure, T and S are turns and bends, and '-' is everything else. DSSP derives these from the pattern of main-chain N–H···O=C hydrogen bonds, not from the sequence.

B-factor. B-factor (Debye–Waller factor) reflects atomic displacement in the crystal lattice. It is an experimental observable (units Å²), not a prediction; low values mean the atom is pinned down, high values mean it moves or is heterogeneous across the crystal.

pLDDT. pLDDT is the predicted lDDT-Cα score: AlphaFold's confidence that the local environment of each residue (all inter-atomic distances within 15 Å) is correctly placed. It is a per-residue number between 0 and 100, with higher meaning more reliable.

Nearest PDB structures. Nearest PDB neighbors are the top structural matches found by Foldseek when searching this structure against the entire Protein Data Bank. Each hit reports a TM-score (0 to 1; >0.5 almost always implies the same fold) and an E-value. These are *structural* homologs — they may share no detectable sequence similarity.

Solvent-accessible surface area. Accessible surface area quantifies burial. A residue with SASA near zero is packed into the hydrophobic core; one with SASA >100 Å² sits on the surface. Computed here via the Shrake–Rupley numerical algorithm with a 1.4 Å probe.

Rendered structure images. Structure images are PyMOL renders from six orthogonal camera directions. Cartoon representation draws helices as coils and strands as arrows; sticks shows the backbone as bonds; surface shows the solvent-excluded envelope. Rainbow coloring maps sequence position to hue (blue→red, N→C); chain coloring assigns a distinct color per polypeptide.

Backbone torsions (φ/ψ). φ (phi) and ψ (psi) are the two rotatable backbone dihedrals per residue: φ is the C(i-1)–N–Cα–C torsion, ψ is the N–Cα–C–N(i+1) torsion, both in degrees on (−180°, 180°]. α-helical residues cluster near (−60°, −45°); β-strand residues near (−120°, +130°). A Ramachandran plot is simply a scatter of (φ, ψ) for every residue.

Predicted aligned error. Predicted Aligned Error (PAE) is an AlphaFold confidence matrix: entry (i, j) is the expected error in the position of residue j, in ångströms, when the prediction is superimposed on the true structure at residue i. Low PAE within a block of residues means that block is internally rigid and well-predicted; high PAE between two blocks means their relative placement is uncertain even if each block individually is confident.

mmCIF coordinates. Structure coordinates are given as an mmCIF _atom_site loop: one row per atom with element, residue name, chain id, sequence number, and x/y/z position in Å. Only the four main-chain atoms per residue are included here; side chains are omitted to keep the record compact.

InterPro / GO / CATH / organism. Database cross-references. InterPro integrates a dozen domain/family signature databases into unified entries with residue-range hits. GO terms attach function/process/location labels with evidence codes. CATH codes position the fold in a four-level structural taxonomy. Organism is the NCBI-taxonomy species name.

Secondary structure (3-state, P-SEA). SS3 is a coarse helix/strand/coil call (letters a/b/c) made by the P-SEA algorithm from inter-Cα distances and dihedrals. It is less detailed than DSSP but needs only Cα positions.

Sequence. Sequence gives the chain of amino acids in standard one-letter code (A=alanine, C=cysteine, …, Y=tyrosine), read N→C. It is the only feature that is directly encoded by the gene; all structural features are derived from the folded form of this sequence.